Protein AF-0000000086879140 (afdb_homodimer)

Foldseek 3Di:
DDDPPDDPPPPPVPPPPPPPPPPPPPPPQDVPRCPVQCPDVHDPDAWEPEADDDDHPVLVVLVPDQAQWWWRYAYQWKTKIKGWAFAFGKLDWDAAQPKKKKKAWSAAKWWKFKALDSPDRPDIDIDGHGDMDIDDHNITIMIGGNGPGITGMMMMITNYDDDHGDTGRYSVSVVVVVD/DPDPPPCPPPPPVPPPPPPPPPPPPPPPQDVPRCPVQCPDVHDPDAWEPEADDDDHPVLVVLVPDQAQWWWRYAYQWKTKIKGWAFAFGKLDWDAAQPKKKKKAWSAAKWWKFKDQDSPCRPDIDIDGHGDMDIDDHNITIMIGGNGPGITGMMMMITNYDDDHGDTGRYSVSVVVVVD

Organism: NCBI:txid248903

InterPro domains:
  IPR011051 RmlC-like cupin domain superfamily [SSF51182] (44-162)
  IPR013096 Cupin 2, conserved barrel [PF07883] (82-157)
  IPR014710 RmlC-like jelly roll fold [G3DSA:2.60.120.10] (57-179)
  IPR052538 Flavonoid dioxygenase-like [PTHR43346] (43-178)

Solvent-accessible surface area (backbone atoms only — not comparable to full-atom values): 19195 Å² total; per-residue (Å²): 134,80,80,79,85,71,86,74,77,76,78,72,71,76,70,74,77,77,74,78,70,80,72,72,68,74,66,65,65,42,68,83,38,84,30,70,37,80,50,51,101,49,81,70,76,90,48,46,57,36,64,49,75,42,73,42,54,46,49,59,51,22,65,65,46,73,29,28,33,33,32,40,32,40,45,90,28,28,22,37,31,29,24,28,34,47,60,73,34,53,77,53,80,46,69,41,74,79,28,25,36,40,37,37,29,68,33,42,27,27,44,37,35,27,20,80,38,92,90,44,51,80,44,68,45,57,42,23,55,44,19,32,36,40,41,36,48,47,35,24,34,36,43,33,24,68,37,94,46,52,24,17,25,38,35,38,27,15,41,52,79,70,65,84,62,41,69,23,68,37,63,69,56,43,53,61,69,75,100,138,80,82,79,85,70,83,74,78,76,80,73,71,76,71,73,78,76,75,78,68,80,71,72,67,74,63,66,66,42,69,83,37,83,30,69,34,81,50,50,101,50,83,70,74,87,47,45,59,36,64,49,76,41,72,42,54,45,49,58,51,20,65,65,44,72,28,30,32,33,31,41,31,40,44,90,28,29,21,37,31,30,25,28,34,48,59,72,34,54,78,54,80,45,66,42,72,79,28,26,37,41,37,38,30,68,34,42,26,27,43,36,34,27,20,81,38,90,90,45,53,80,43,69,45,57,41,23,56,44,19,32,36,41,42,35,48,48,35,24,34,32,44,32,24,70,38,94,45,52,22,18,25,38,36,37,27,15,40,53,82,70,67,84,62,42,69,24,69,38,62,69,56,43,54,62,68,76,101

Structure (mmCIF, N/CA/C/O backbone):
data_AF-0000000086879140-model_v1
#
loop_
_entity.id
_entity.type
_entity.pdbx_description
1 polymer 'Cupin domain-containing protein'
#
loop_
_atom_site.group_PDB
_atom_site.id
_atom_site.type_symbol
_atom_site.label_atom_id
_atom_site.label_alt_id
_atom_site.label_comp_id
_atom_site.label_asym_id
_atom_site.label_entity_id
_atom_site.label_seq_id
_atom_site.pdbx_PDB_ins_code
_atom_site.Cartn_x
_atom_site.Cartn_y
_atom_site.Cartn_z
_atom_site.occupancy
_atom_site.B_iso_or_equiv
_atom_site.auth_seq_id
_atom_site.auth_comp_id
_atom_site.auth_asym_id
_atom_site.auth_atom_id
_atom_site.pdbx_PDB_model_num
ATOM 1 N N . MET A 1 1 ? 25.516 -80.812 -40.562 1 25.98 1 MET A N 1
ATOM 2 C CA . MET A 1 1 ? 26.406 -80 -41.406 1 25.98 1 MET A CA 1
ATOM 3 C C . MET A 1 1 ? 26 -78.562 -41.375 1 25.98 1 MET A C 1
ATOM 5 O O . MET A 1 1 ? 26.406 -77.812 -42.25 1 25.98 1 MET A O 1
ATOM 9 N N . TYR A 1 2 ? 25.125 -78.125 -40.5 1 30.14 2 TYR A N 1
ATOM 10 C CA . TYR A 1 2 ? 24.281 -77 -40.469 1 30.14 2 TYR A CA 1
ATOM 11 C C . TYR A 1 2 ? 25.109 -75.688 -40.406 1 30.14 2 TYR A C 1
ATOM 13 O O . TYR A 1 2 ? 26.078 -75.625 -39.656 1 30.14 2 TYR A O 1
ATOM 21 N N . PRO A 1 3 ? 24.969 -74.812 -41.406 1 27.19 3 PRO A N 1
ATOM 22 C CA . PRO A 1 3 ? 25.828 -73.688 -41.812 1 27.19 3 PRO A CA 1
ATOM 23 C C . PRO A 1 3 ? 25.938 -72.625 -40.75 1 27.19 3 PRO A C 1
ATOM 25 O O . PRO A 1 3 ? 24.984 -72.375 -40 1 27.19 3 PRO A O 1
ATOM 28 N N . LYS A 1 4 ? 27.156 -72.25 -40.25 1 27.27 4 LYS A N 1
ATOM 29 C CA . LYS A 1 4 ? 27.797 -71.375 -39.25 1 27.27 4 LYS A CA 1
ATOM 30 C C . LYS A 1 4 ? 27.609 -69.938 -39.594 1 27.27 4 LYS A C 1
ATOM 32 O O . LYS A 1 4 ? 28.281 -69.375 -40.5 1 27.27 4 LYS A O 1
ATOM 37 N N . LEU A 1 5 ? 26.297 -69.562 -39.875 1 26.19 5 LEU A N 1
ATOM 38 C CA . LEU A 1 5 ? 26.094 -68.25 -40.438 1 26.19 5 LEU A CA 1
ATOM 39 C C . LEU A 1 5 ? 26.844 -67.188 -39.625 1 26.19 5 LEU A C 1
ATOM 41 O O . LEU A 1 5 ? 26.75 -67.125 -38.406 1 26.19 5 LEU A O 1
ATOM 45 N N . SER A 1 6 ? 27.875 -66.562 -40.156 1 22.17 6 SER A N 1
ATOM 46 C CA . SER A 1 6 ? 29.016 -65.688 -39.906 1 22.17 6 SER A CA 1
ATOM 47 C C . SER A 1 6 ? 28.562 -64.375 -39.312 1 22.17 6 SER A C 1
ATOM 49 O O . SER A 1 6 ? 29.141 -63.906 -38.312 1 22.17 6 SER A O 1
ATOM 51 N N . ASN A 1 7 ? 27.922 -63.438 -40.125 1 22.52 7 ASN A N 1
ATOM 52 C CA . ASN A 1 7 ? 28.438 -62.062 -40.344 1 22.52 7 ASN A CA 1
ATOM 53 C C . ASN A 1 7 ? 27.984 -61.125 -39.25 1 22.52 7 ASN A C 1
ATOM 55 O O . ASN A 1 7 ? 26.781 -60.875 -39.094 1 22.52 7 ASN A O 1
ATOM 59 N N . ARG A 1 8 ? 28.594 -61 -38.125 1 21.97 8 ARG A N 1
ATOM 60 C CA . ARG A 1 8 ? 28.391 -60.188 -36.938 1 21.97 8 ARG A CA 1
ATOM 61 C C . ARG A 1 8 ? 28.516 -58.719 -37.25 1 21.97 8 ARG A C 1
ATOM 63 O O . ARG A 1 8 ? 29.625 -58.188 -37.281 1 21.97 8 ARG A O 1
ATOM 70 N N . ASN A 1 9 ? 27.953 -58.25 -38.406 1 21.91 9 ASN A N 1
ATOM 71 C CA . ASN A 1 9 ? 28.219 -56.844 -38.781 1 21.91 9 ASN A CA 1
ATOM 72 C C . ASN A 1 9 ? 27.984 -55.906 -37.625 1 21.91 9 ASN A C 1
ATOM 74 O O . ASN A 1 9 ? 26.984 -56.031 -36.906 1 21.91 9 ASN A O 1
ATOM 78 N N . GLN A 1 10 ? 29.078 -55.344 -37.094 1 21.27 10 GLN A N 1
ATOM 79 C CA . GLN A 1 10 ? 29.422 -54.406 -36.031 1 21.27 10 GLN A CA 1
ATOM 80 C C . GLN A 1 10 ? 28.672 -53.094 -36.188 1 21.27 10 GLN A C 1
ATOM 82 O O . GLN A 1 10 ? 28.953 -52.312 -37.125 1 21.27 10 GLN A O 1
ATOM 87 N N . TRP A 1 11 ? 27.375 -53.031 -36.344 1 21.73 11 TRP A N 1
ATOM 88 C CA . TRP A 1 11 ? 26.609 -51.812 -36.594 1 21.73 11 TRP A CA 1
ATOM 89 C C . TRP A 1 11 ? 27.062 -50.719 -35.625 1 21.73 11 TRP A C 1
ATOM 91 O O . TRP A 1 11 ? 26.875 -50.812 -34.406 1 21.73 11 TRP A O 1
ATOM 101 N N . HIS A 1 12 ? 28.344 -50.188 -35.812 1 22.36 12 HIS A N 1
ATOM 102 C CA . HIS A 1 12 ? 28.875 -49.062 -35.062 1 22.36 12 HIS A CA 1
ATOM 103 C C . HIS A 1 12 ? 27.938 -47.875 -35.094 1 22.36 12 HIS A C 1
ATOM 105 O O . HIS A 1 12 ? 27.734 -47.281 -36.156 1 22.36 12 HIS A O 1
ATOM 111 N N . ASN A 1 13 ? 26.75 -47.906 -34.844 1 21.28 13 ASN A N 1
ATOM 112 C CA . ASN A 1 13 ? 25.922 -46.719 -34.969 1 21.28 13 ASN A CA 1
ATOM 113 C C . ASN A 1 13 ? 26.594 -45.5 -34.344 1 21.28 13 ASN A C 1
ATOM 115 O O . ASN A 1 13 ? 26.984 -45.531 -33.188 1 21.28 13 ASN A O 1
ATOM 119 N N . PRO A 1 14 ? 27.266 -44.656 -35.156 1 23.77 14 PRO A N 1
ATOM 120 C CA . PRO A 1 14 ? 27.953 -43.438 -34.656 1 23.77 14 PRO A CA 1
ATOM 121 C C . PRO A 1 14 ? 27.062 -42.625 -33.719 1 23.77 14 PRO A C 1
ATOM 123 O O . PRO A 1 14 ? 25.906 -42.344 -34.062 1 23.77 14 PRO A O 1
ATOM 126 N N . VAL A 1 15 ? 27.094 -42.781 -32.531 1 26.44 15 VAL A N 1
ATOM 127 C CA . VAL A 1 15 ? 26.406 -41.938 -31.578 1 26.44 15 VAL A CA 1
ATOM 128 C C . VAL A 1 15 ? 26.766 -40.469 -31.844 1 26.44 15 VAL A C 1
ATOM 130 O O . VAL A 1 15 ? 27.953 -40.125 -31.859 1 26.44 15 VAL A O 1
ATOM 133 N N . PRO A 1 16 ? 26.094 -39.812 -32.781 1 22.23 16 PRO A N 1
ATOM 134 C CA . PRO A 1 16 ? 26.562 -38.438 -32.969 1 22.23 16 PRO A CA 1
ATOM 135 C C . PRO A 1 16 ? 26.875 -37.75 -31.672 1 22.23 16 PRO A C 1
ATOM 137 O O . PRO A 1 16 ? 26.297 -38.094 -30.625 1 22.23 16 PRO A O 1
ATOM 140 N N . ASN A 1 17 ? 28.047 -37.281 -31.484 1 21.98 17 ASN A N 1
ATOM 141 C CA . ASN A 1 17 ? 28.531 -36.406 -30.422 1 21.98 17 ASN A CA 1
ATOM 142 C C . ASN A 1 17 ? 27.578 -35.25 -30.188 1 21.98 17 ASN A C 1
ATOM 144 O O . ASN A 1 17 ? 27.453 -34.344 -31.047 1 21.98 17 ASN A O 1
ATOM 148 N N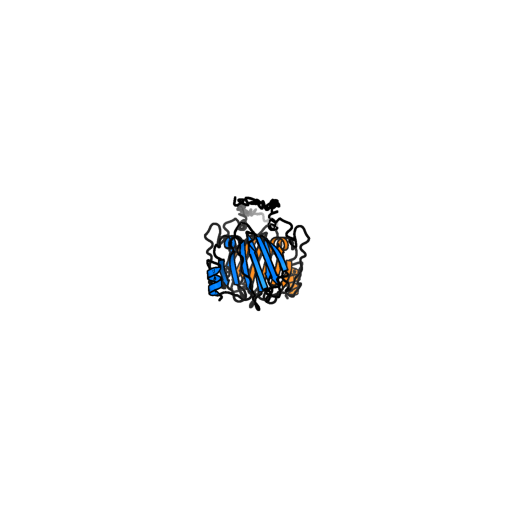 . ILE A 1 18 ? 26.469 -35.375 -29.703 1 22.2 18 ILE A N 1
ATOM 149 C CA . ILE A 1 18 ? 25.625 -34.219 -29.375 1 22.2 18 ILE A CA 1
ATOM 150 C C . ILE A 1 18 ? 26.453 -33.188 -28.656 1 22.2 18 ILE A C 1
ATOM 152 O O . ILE A 1 18 ? 27 -33.438 -27.578 1 22.2 18 ILE A O 1
ATOM 156 N N . ARG A 1 19 ? 27.203 -32.281 -29.328 1 23.02 19 ARG A N 1
ATOM 157 C CA . ARG A 1 19 ? 27.859 -31.078 -28.828 1 23.02 19 ARG A CA 1
ATOM 158 C C . ARG A 1 19 ? 27.031 -30.406 -27.75 1 23.02 19 ARG A C 1
ATOM 160 O O . ARG A 1 19 ? 25.828 -30.234 -27.906 1 23.02 19 ARG A O 1
ATOM 167 N N . ASN A 1 20 ? 27.438 -30.422 -26.484 1 23.19 20 ASN A N 1
ATOM 168 C CA . ASN A 1 20 ? 27.047 -29.766 -25.25 1 23.19 20 ASN A CA 1
ATOM 169 C C . ASN A 1 20 ? 26.719 -28.297 -25.469 1 23.19 20 ASN A C 1
ATOM 171 O O . ASN A 1 20 ? 27.625 -27.469 -25.641 1 23.19 20 ASN A O 1
ATOM 175 N N . ASN A 1 21 ? 25.906 -27.844 -26.375 1 23.41 21 ASN A N 1
ATOM 176 C CA . ASN A 1 21 ? 25.625 -26.422 -26.438 1 23.41 21 ASN A CA 1
ATOM 177 C C . ASN A 1 21 ? 25.516 -25.797 -25.047 1 23.41 21 ASN A C 1
ATOM 179 O O . ASN A 1 21 ? 24.891 -26.375 -24.156 1 23.41 21 ASN A O 1
ATOM 183 N N . ASN A 1 22 ? 26.469 -24.953 -24.625 1 26.11 22 ASN A N 1
ATOM 184 C CA . ASN A 1 22 ? 26.578 -24.156 -23.406 1 26.11 22 ASN A CA 1
ATOM 185 C C . ASN A 1 22 ? 25.219 -23.594 -22.984 1 26.11 22 ASN A C 1
ATOM 187 O O . ASN A 1 22 ? 24.578 -22.844 -23.734 1 26.11 22 ASN A O 1
ATOM 191 N N . GLY A 1 23 ? 24.359 -24.281 -22.438 1 27.23 23 GLY A N 1
ATOM 192 C CA . GLY A 1 23 ? 23.078 -23.984 -21.828 1 27.23 23 GLY A CA 1
ATOM 193 C C . GLY A 1 23 ? 23.016 -22.609 -21.188 1 27.23 23 GLY A C 1
ATOM 194 O O . GLY A 1 23 ? 23.656 -22.375 -20.141 1 27.23 23 GLY A O 1
ATOM 195 N N . GLN A 1 24 ? 23.156 -21.516 -22.01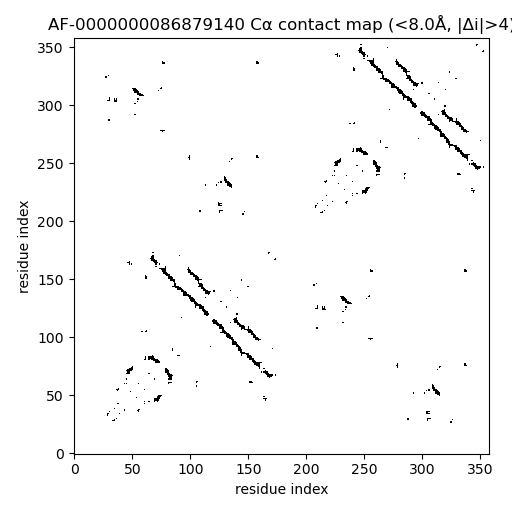6 1 27.44 24 GLN A N 1
ATOM 196 C CA . GLN A 1 24 ? 22.891 -20.172 -21.516 1 27.44 24 GLN A CA 1
ATOM 197 C C . GLN A 1 24 ? 21.75 -20.188 -20.5 1 27.44 24 GLN A C 1
ATOM 199 O O . GLN A 1 24 ? 20.625 -20.562 -20.828 1 27.44 24 GLN A O 1
ATOM 204 N N . VAL A 1 25 ? 21.969 -20.688 -19.328 1 29.3 25 VAL A N 1
ATOM 205 C CA . VAL A 1 25 ? 21.062 -20.344 -18.25 1 29.3 25 VAL A CA 1
ATOM 206 C C . VAL A 1 25 ? 20.438 -18.969 -18.5 1 29.3 25 VAL A C 1
ATOM 208 O O . VAL A 1 25 ? 21.156 -17.969 -18.547 1 29.3 25 VAL A O 1
ATOM 211 N N . LEU A 1 26 ? 19.484 -18.797 -19.359 1 31.77 26 LEU A N 1
ATOM 212 C CA . LEU A 1 26 ? 18.703 -17.562 -19.312 1 31.77 26 LEU A CA 1
ATOM 213 C C . LEU A 1 26 ? 18.625 -17.031 -17.891 1 31.77 26 LEU A C 1
ATOM 215 O O . LEU A 1 26 ? 18.078 -17.703 -17 1 31.77 26 LEU A O 1
ATOM 219 N N . THR A 1 27 ? 19.703 -16.562 -17.297 1 34.41 27 THR A N 1
ATOM 220 C CA . THR A 1 27 ? 19.641 -15.859 -16.016 1 34.41 27 THR A CA 1
ATOM 221 C C . THR A 1 27 ? 18.297 -15.133 -15.883 1 34.41 27 THR A C 1
ATOM 223 O O . THR A 1 27 ? 17.875 -14.406 -16.797 1 34.41 27 THR A O 1
ATOM 226 N N . PRO A 1 28 ? 17.328 -15.727 -15.344 1 40.41 28 PRO A N 1
ATOM 227 C CA . PRO A 1 28 ? 16.094 -14.969 -15.188 1 40.41 28 PRO A CA 1
ATOM 228 C C . PRO A 1 28 ? 16.328 -13.461 -15.078 1 40.41 28 PRO A C 1
ATOM 230 O O . PRO A 1 28 ? 17.344 -13.031 -14.516 1 40.41 28 PRO A O 1
ATOM 233 N N . PRO A 1 29 ? 15.914 -12.625 -16.094 1 45.25 29 PRO A N 1
ATOM 234 C CA . PRO A 1 29 ? 16.094 -11.18 -15.977 1 45.25 29 PRO A CA 1
ATOM 235 C C . PRO A 1 29 ? 15.977 -10.672 -14.539 1 45.25 29 PRO A C 1
ATOM 237 O O . PRO A 1 29 ? 15.055 -11.062 -13.82 1 45.25 29 PRO A O 1
ATOM 240 N N . TYR A 1 30 ? 17.062 -10.797 -13.75 1 48.03 30 TYR A N 1
ATOM 241 C CA . TYR A 1 30 ? 17.109 -10.07 -12.484 1 48.03 30 TYR A CA 1
ATOM 242 C C . TYR A 1 30 ? 16.484 -8.688 -12.625 1 48.03 30 TYR A C 1
ATOM 244 O O . TYR A 1 30 ? 16.406 -8.156 -13.734 1 48.03 30 TYR A O 1
ATOM 252 N N . CYS A 1 31 ? 15.625 -8.289 -11.688 1 56.03 31 CYS A N 1
ATOM 253 C CA . CYS A 1 31 ? 15.148 -6.914 -11.672 1 56.03 31 CYS A CA 1
ATOM 254 C C . CYS A 1 31 ? 16.203 -5.965 -12.211 1 56.03 31 CYS A C 1
ATOM 256 O O . CYS A 1 31 ? 15.875 -4.883 -12.711 1 56.03 31 CYS A O 1
ATOM 258 N N . HIS A 1 32 ? 17.484 -6.328 -12.094 1 44.78 32 HIS A N 1
ATOM 259 C CA . HIS A 1 32 ? 18.5 -5.469 -12.695 1 44.78 32 HIS A CA 1
ATOM 260 C C . HIS A 1 32 ? 18.703 -5.793 -14.172 1 44.78 32 HIS A C 1
ATOM 262 O O . HIS A 1 32 ? 19.406 -5.074 -14.883 1 44.78 32 HIS A O 1
ATOM 268 N N . GLY A 1 33 ? 18.469 -7.023 -14.547 1 39.97 33 GLY A N 1
ATOM 269 C CA . GLY A 1 33 ? 18.609 -7.156 -15.992 1 39.97 33 GLY A CA 1
ATOM 270 C C . GLY A 1 33 ? 17.547 -6.391 -16.766 1 39.97 33 GLY A C 1
ATOM 271 O O . GLY A 1 33 ? 16.672 -5.766 -16.172 1 39.97 33 GLY A O 1
ATOM 272 N N . ASN A 1 34 ? 17.484 -6.5 -18.156 1 34.06 34 ASN A N 1
ATOM 273 C CA . ASN A 1 34 ? 16.547 -5.77 -19.016 1 34.06 34 ASN A CA 1
ATOM 274 C C . ASN A 1 34 ? 15.102 -5.965 -18.562 1 34.06 34 ASN A C 1
ATOM 276 O O . ASN A 1 34 ? 14.391 -6.82 -19.094 1 34.06 34 ASN A O 1
ATOM 280 N N . VAL A 1 35 ? 14.914 -6.434 -17.344 1 36.91 35 VAL A N 1
ATOM 281 C CA . VAL A 1 35 ? 13.484 -6.293 -17.094 1 36.91 35 VAL A CA 1
ATOM 282 C C . VAL A 1 35 ? 12.953 -5.066 -17.828 1 36.91 35 VAL A C 1
ATOM 284 O O . VAL A 1 35 ? 13.547 -3.99 -17.766 1 36.91 35 VAL A O 1
ATOM 287 N N . ASN A 1 36 ? 12.586 -5.262 -18.906 1 33.66 36 ASN A N 1
ATOM 288 C CA . ASN A 1 36 ? 11.789 -4.133 -19.391 1 33.66 36 ASN A CA 1
ATOM 289 C C . ASN A 1 36 ? 11.109 -3.4 -18.234 1 33.66 36 ASN A C 1
ATOM 291 O O . ASN A 1 36 ? 10.039 -3.805 -17.781 1 33.66 36 ASN A O 1
ATOM 295 N N . LEU A 1 37 ? 11.891 -3.328 -17.078 1 38.78 37 LEU A N 1
ATOM 296 C CA . LEU A 1 37 ? 11.359 -2.387 -16.094 1 38.78 37 LEU A CA 1
ATOM 297 C C . LEU A 1 37 ? 10.477 -1.341 -16.766 1 38.78 37 LEU A C 1
ATOM 299 O O . LEU A 1 37 ? 10.938 -0.601 -17.641 1 38.78 37 LEU A O 1
ATOM 303 N N . SER A 1 38 ? 9.445 -1.76 -17.109 1 36.72 38 SER A N 1
ATOM 304 C CA . SER A 1 38 ? 8.727 -0.642 -17.703 1 36.72 38 SER A CA 1
ATOM 305 C C . SER A 1 38 ? 9.398 0.688 -17.391 1 36.72 38 SER A C 1
ATOM 307 O O . SER A 1 38 ? 9.266 1.656 -18.141 1 36.72 38 SER A O 1
ATOM 309 N N . HIS A 1 39 ? 9.859 1.067 -15.953 1 35.56 39 HIS A N 1
ATOM 310 C CA . HIS A 1 39 ? 10.539 2.357 -15.883 1 35.56 39 HIS A CA 1
ATOM 311 C C . HIS A 1 39 ? 12.023 2.184 -15.609 1 35.56 39 HIS A C 1
ATOM 313 O O . HIS A 1 39 ? 12.438 2.057 -14.453 1 35.56 39 HIS A O 1
ATOM 319 N N . PRO A 1 40 ? 12.812 1.204 -16.016 1 36.22 40 PRO A N 1
ATOM 320 C CA . PRO A 1 40 ? 14.242 1.452 -15.812 1 36.22 40 PRO A CA 1
ATOM 321 C C . PRO A 1 40 ? 14.555 2.924 -15.555 1 36.22 40 PRO A C 1
ATOM 323 O O . PRO A 1 40 ? 13.664 3.771 -15.633 1 36.22 40 PRO A O 1
ATOM 326 N N . GLY A 1 41 ? 15.836 3.398 -16 1 38.94 41 GLY A N 1
ATOM 327 C CA . GLY A 1 41 ? 16.203 4.781 -16.25 1 38.94 41 GLY A CA 1
ATOM 328 C C . GLY A 1 41 ? 15.109 5.59 -16.906 1 38.94 41 GLY A C 1
ATOM 329 O O . GLY A 1 41 ? 15.32 6.738 -17.297 1 38.94 41 GLY A O 1
ATOM 330 N N . GLY A 1 42 ? 14.219 4.855 -17.562 1 46.28 42 GLY A N 1
ATOM 331 C CA . GLY A 1 42 ? 13.25 5.512 -18.438 1 46.28 42 GLY A CA 1
ATOM 332 C C . GLY A 1 42 ? 12.172 6.25 -17.672 1 46.28 42 GLY A C 1
ATOM 333 O O . GLY A 1 42 ? 12.008 6.055 -16.453 1 46.28 42 GLY A O 1
ATOM 334 N N . ASN A 1 43 ? 11.508 7.332 -18.234 1 63.41 43 ASN A N 1
ATOM 335 C CA . ASN A 1 43 ? 10.586 8.367 -17.797 1 63.41 43 ASN A CA 1
ATOM 336 C C . ASN A 1 43 ? 9.289 7.773 -17.266 1 63.41 43 ASN A C 1
ATOM 338 O O . ASN A 1 43 ? 8.531 7.141 -18 1 63.41 43 ASN A O 1
ATOM 342 N N . ILE A 1 44 ? 9.32 7.242 -15.945 1 81.12 44 ILE A N 1
ATOM 343 C CA . ILE A 1 44 ? 8.008 6.973 -15.359 1 81.12 44 ILE A CA 1
ATOM 344 C C . ILE A 1 44 ? 7.039 8.094 -15.727 1 81.12 44 ILE A C 1
ATOM 346 O O . ILE A 1 44 ? 7.309 9.266 -15.477 1 81.12 44 ILE A O 1
ATOM 350 N N . GLU A 1 45 ? 6.141 7.633 -16.438 1 88.56 45 GLU A N 1
ATOM 351 C CA . GLU A 1 45 ? 5.074 8.594 -16.703 1 88.56 45 GLU A CA 1
ATOM 352 C C . GLU A 1 45 ? 4.035 8.578 -15.586 1 88.56 45 GLU A C 1
ATOM 354 O O . GLU A 1 45 ? 3.396 7.559 -15.336 1 88.56 45 GLU A O 1
ATOM 359 N N . LEU A 1 46 ? 3.947 9.641 -14.938 1 94.88 46 LEU A N 1
ATOM 360 C CA . LEU A 1 46 ? 2.961 9.742 -13.867 1 94.88 46 LEU A CA 1
ATOM 361 C C . LEU A 1 46 ? 1.6 10.148 -14.422 1 94.88 46 LEU A C 1
ATOM 363 O O . LEU A 1 46 ? 1.409 11.297 -14.828 1 94.88 46 LEU A O 1
ATOM 367 N N . ARG A 1 47 ? 0.76 9.273 -14.477 1 95.81 47 ARG A N 1
ATOM 368 C CA . ARG A 1 47 ? -0.632 9.438 -14.883 1 95.81 47 ARG A CA 1
ATOM 369 C C . ARG A 1 47 ? -1.526 8.398 -14.219 1 95.81 47 ARG A C 1
ATOM 371 O O . ARG A 1 47 ? -1.034 7.43 -13.633 1 95.81 47 ARG A O 1
ATOM 378 N N . AS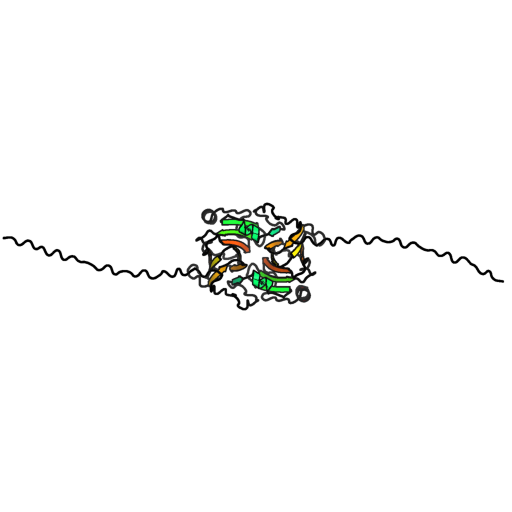P A 1 48 ? -2.742 8.695 -14.312 1 98.38 48 ASP A N 1
ATOM 379 C CA . ASP A 1 48 ? -3.693 7.703 -13.812 1 98.38 48 ASP A CA 1
ATOM 380 C C . ASP A 1 48 ? -3.902 6.586 -14.836 1 98.38 48 ASP A C 1
ATOM 382 O O . ASP A 1 48 ? -4.434 6.824 -15.922 1 98.38 48 ASP A O 1
ATOM 386 N N . TYR A 1 49 ? -3.576 5.395 -14.477 1 97.69 49 TYR A N 1
ATOM 387 C CA . TYR A 1 49 ? -3.611 4.266 -15.398 1 97.69 49 TYR A CA 1
ATOM 388 C C . TYR A 1 49 ? -4.98 3.6 -15.391 1 97.69 49 TYR A C 1
ATOM 390 O O . TYR A 1 49 ? -5.246 2.699 -16.188 1 97.69 49 TYR A O 1
ATOM 398 N N . GLY A 1 50 ? -5.875 4.082 -14.562 1 96.88 50 GLY A N 1
ATOM 399 C CA . GLY A 1 50 ? -7.215 3.527 -14.492 1 96.88 50 GLY A CA 1
ATOM 400 C C . GLY A 1 50 ? -7.234 2.057 -14.125 1 96.88 50 GLY A C 1
ATOM 401 O O . GLY A 1 50 ? -6.391 1.595 -13.352 1 96.88 50 GLY A O 1
ATOM 402 N N . GLN A 1 51 ? -8.133 1.298 -14.633 1 96.56 51 GLN A N 1
ATOM 403 C CA . GLN A 1 51 ? -8.398 -0.078 -14.234 1 96.56 51 GLN A CA 1
ATOM 404 C C . GLN A 1 51 ? -7.543 -1.062 -15.016 1 96.56 51 GLN A C 1
ATOM 406 O O . GLN A 1 51 ? -7.91 -2.227 -15.18 1 96.56 51 GLN A O 1
ATOM 411 N N . GLN A 1 52 ? -6.461 -0.594 -15.531 1 95.94 52 GLN A N 1
ATOM 412 C CA . GLN A 1 52 ? -5.543 -1.472 -16.25 1 95.94 52 GLN A CA 1
ATOM 413 C C . GLN A 1 52 ? -4.543 -2.119 -15.305 1 95.94 52 GLN A C 1
ATOM 415 O O . GLN A 1 52 ? -4.121 -1.504 -14.32 1 95.94 52 GLN A O 1
ATOM 420 N N . PRO A 1 53 ? -4.164 -3.424 -15.68 1 97.75 53 PRO A N 1
ATOM 421 C CA . PRO A 1 53 ? -3.035 -3.973 -14.922 1 97.75 53 PRO A CA 1
ATOM 422 C C . PRO A 1 53 ? -1.813 -3.057 -14.945 1 97.75 53 PRO A C 1
ATOM 424 O O . PRO A 1 53 ? -1.521 -2.432 -15.969 1 97.75 53 PRO A O 1
ATOM 427 N N . LEU A 1 54 ? -1.171 -2.928 -13.805 1 97.19 54 LEU A N 1
ATOM 428 C CA . LEU A 1 54 ? -0.017 -2.039 -13.727 1 97.19 54 LEU A CA 1
ATOM 429 C C . LEU A 1 54 ? 1.072 -2.643 -12.844 1 97.19 54 LEU A C 1
ATOM 431 O O . LEU A 1 54 ? 0.784 -3.191 -11.781 1 97.19 54 LEU A O 1
ATOM 435 N N . VAL A 1 55 ? 2.305 -2.684 -13.297 1 97.12 55 VAL A N 1
ATOM 436 C CA . VAL A 1 55 ? 3.52 -2.93 -12.523 1 97.12 55 VAL A CA 1
ATOM 437 C C . VAL A 1 55 ? 4.438 -1.714 -12.609 1 97.12 55 VAL A C 1
ATOM 439 O O . VAL A 1 55 ? 4.789 -1.266 -13.703 1 97.12 55 VAL A O 1
ATOM 442 N N . ILE A 1 56 ? 4.781 -1.164 -11.414 1 95.75 56 ILE A N 1
ATOM 443 C CA . ILE A 1 56 ? 5.523 0.091 -11.438 1 95.75 56 ILE A CA 1
ATOM 444 C C . ILE A 1 56 ? 6.461 0.157 -10.234 1 95.75 56 ILE A C 1
ATOM 446 O O . ILE A 1 56 ? 6.141 -0.354 -9.164 1 95.75 56 ILE A O 1
ATOM 450 N N . ASN A 1 57 ? 7.66 0.708 -10.414 1 96.5 57 ASN A N 1
ATOM 451 C CA . ASN A 1 57 ? 8.461 1.082 -9.25 1 96.5 57 ASN A CA 1
ATOM 452 C C . ASN A 1 57 ? 7.816 2.221 -8.469 1 96.5 57 ASN A C 1
ATOM 454 O O . ASN A 1 57 ? 8.078 3.395 -8.734 1 96.5 57 ASN A O 1
ATOM 458 N N . ILE A 1 58 ? 7.016 1.912 -7.512 1 98.06 58 ILE A N 1
ATOM 459 C CA . ILE A 1 58 ? 6.168 2.906 -6.859 1 98.06 58 ILE A CA 1
ATOM 460 C C . ILE A 1 58 ? 7.008 3.754 -5.906 1 98.06 58 ILE A C 1
ATOM 462 O O . ILE A 1 58 ? 6.668 4.906 -5.625 1 98.06 58 ILE A O 1
ATOM 466 N N . ASP A 1 59 ? 8.07 3.178 -5.363 1 97.75 59 ASP A N 1
ATOM 467 C CA . ASP A 1 59 ? 9 3.975 -4.57 1 97.75 59 ASP A CA 1
ATOM 468 C C . ASP A 1 59 ? 9.547 5.145 -5.383 1 97.75 59 ASP A C 1
ATOM 470 O O . ASP A 1 59 ? 9.453 6.297 -4.961 1 97.75 59 ASP A O 1
ATOM 474 N N . GLN A 1 60 ? 10.062 4.836 -6.508 1 96.44 60 GLN A N 1
ATOM 475 C CA . GLN A 1 60 ? 10.602 5.871 -7.383 1 96.44 60 GLN A CA 1
ATOM 476 C C . GLN A 1 60 ? 9.508 6.828 -7.84 1 96.44 60 GLN A C 1
ATOM 478 O O . GLN A 1 60 ? 9.703 8.047 -7.852 1 96.44 60 GLN A O 1
ATOM 483 N N . ALA A 1 61 ? 8.336 6.301 -8.25 1 97.56 61 ALA A N 1
ATOM 484 C CA . ALA A 1 61 ? 7.227 7.145 -8.695 1 97.56 61 ALA A CA 1
ATOM 485 C C . ALA A 1 61 ? 6.824 8.141 -7.609 1 97.56 61 ALA A C 1
ATOM 487 O O . ALA A 1 61 ? 6.602 9.32 -7.891 1 97.56 61 ALA A O 1
ATOM 488 N N . THR A 1 62 ? 6.746 7.645 -6.391 1 98.44 62 THR A N 1
ATOM 489 C CA . THR A 1 62 ? 6.355 8.477 -5.262 1 98.44 62 THR A CA 1
ATOM 490 C C . THR A 1 62 ? 7.383 9.586 -5.02 1 98.44 62 THR A C 1
ATOM 492 O O . THR A 1 62 ? 7.02 10.742 -4.832 1 98.44 62 THR A O 1
ATOM 495 N N . LYS A 1 63 ? 8.648 9.211 -5.078 1 97.5 63 LYS A N 1
ATOM 496 C CA . LYS A 1 63 ? 9.719 10.172 -4.836 1 97.5 63 LYS A CA 1
ATOM 497 C C . LYS A 1 63 ? 9.805 11.195 -5.965 1 97.5 63 LYS A C 1
ATOM 499 O O . LYS A 1 63 ? 10.141 12.359 -5.734 1 97.5 63 LYS A O 1
ATOM 504 N N . TYR A 1 64 ? 9.445 10.781 -7.109 1 96.31 64 TYR A N 1
ATOM 505 C CA . TYR A 1 64 ? 9.523 11.633 -8.289 1 96.31 64 TYR A CA 1
ATOM 506 C C . TYR A 1 64 ? 8.375 12.633 -8.312 1 96.31 64 TYR A C 1
ATOM 508 O O . TYR A 1 64 ? 8.523 13.742 -8.836 1 96.31 64 TYR A O 1
ATOM 516 N N . ASN A 1 65 ? 7.254 12.273 -7.84 1 97.94 65 ASN A N 1
ATOM 517 C CA . ASN A 1 65 ? 6.09 13.156 -7.836 1 97.94 65 ASN A CA 1
ATOM 518 C C . ASN A 1 65 ? 6.352 14.422 -7.031 1 97.94 65 ASN A C 1
ATOM 520 O O . ASN A 1 65 ? 6.746 14.359 -5.863 1 97.94 65 ASN A O 1
ATOM 524 N N . GLN A 1 66 ? 6.129 15.586 -7.637 1 97.75 66 GLN A N 1
ATOM 525 C CA . GLN A 1 66 ? 6.316 16.859 -6.934 1 97.75 66 GLN A CA 1
ATOM 526 C C . GLN A 1 66 ? 4.977 17.5 -6.586 1 97.75 66 GLN A C 1
ATOM 528 O O . GLN A 1 66 ? 4.926 18.469 -5.828 1 97.75 66 GLN A O 1
ATOM 533 N N . ASN A 1 67 ? 3.914 16.922 -7.172 1 98.38 67 ASN A N 1
ATOM 534 C CA . ASN A 1 67 ? 2.584 17.469 -6.938 1 98.38 67 ASN A CA 1
ATOM 535 C C . ASN A 1 67 ? 2.072 17.125 -5.543 1 98.38 67 ASN A C 1
ATOM 537 O O . ASN A 1 67 ? 2.428 16.094 -4.988 1 98.38 67 ASN A O 1
ATOM 541 N N . TYR A 1 68 ? 1.236 18.031 -5.027 1 98.44 68 TYR A N 1
ATOM 542 C CA . TYR A 1 68 ? 0.569 17.719 -3.766 1 98.44 68 TYR A CA 1
ATOM 543 C C . TYR A 1 68 ? -0.182 16.406 -3.857 1 98.44 68 TYR A C 1
ATOM 545 O O . TYR A 1 68 ? -0.145 15.594 -2.926 1 98.44 68 TYR A O 1
ATOM 553 N N . ARG A 1 69 ? -0.84 16.188 -4.988 1 98.56 69 ARG A N 1
ATOM 554 C CA . ARG A 1 69 ? -1.571 14.953 -5.219 1 98.56 69 ARG A CA 1
ATOM 555 C C . ARG A 1 69 ? -1.601 14.602 -6.699 1 98.56 69 ARG A C 1
ATOM 557 O O . ARG A 1 69 ? -1.883 15.461 -7.543 1 98.56 69 ARG A O 1
ATOM 564 N N . THR A 1 70 ? -1.218 13.414 -7.027 1 98.69 70 THR A N 1
ATOM 565 C CA . THR A 1 70 ? -1.346 12.828 -8.359 1 98.69 70 THR A CA 1
ATOM 566 C C . THR A 1 70 ? -2.023 11.461 -8.281 1 98.69 70 THR A C 1
ATOM 568 O O . THR A 1 70 ? -1.505 10.539 -7.648 1 98.69 70 THR A O 1
ATOM 571 N N . ALA A 1 71 ? -3.197 11.352 -8.883 1 98.81 71 ALA A N 1
ATOM 572 C CA . ALA A 1 71 ? -3.791 10.023 -8.984 1 98.81 71 ALA A CA 1
ATOM 573 C C . ALA A 1 71 ? -2.973 9.125 -9.906 1 98.81 71 ALA A C 1
ATOM 575 O O . ALA A 1 71 ? -2.672 9.5 -11.039 1 98.81 71 ALA A O 1
ATOM 576 N N . LEU A 1 72 ? -2.596 7.941 -9.43 1 98.69 72 LEU A N 1
ATOM 577 C CA . LEU A 1 72 ? -1.742 7.031 -10.18 1 98.69 72 LEU A CA 1
ATOM 578 C C . LEU A 1 72 ? -2.553 5.871 -10.75 1 98.69 72 LEU A C 1
ATOM 580 O O . LEU A 1 72 ? -2.258 5.379 -11.844 1 98.69 72 LEU A O 1
ATOM 584 N N . TRP A 1 73 ? -3.494 5.398 -10.055 1 98.75 73 TRP A N 1
ATOM 585 C CA . TRP A 1 73 ? -4.309 4.242 -10.414 1 98.75 73 TRP A CA 1
ATOM 586 C C . TRP A 1 73 ? -5.684 4.32 -9.758 1 98.75 73 TRP A C 1
ATOM 588 O O . TRP A 1 73 ? -5.789 4.473 -8.539 1 98.75 73 TRP A O 1
ATOM 598 N N . THR A 1 74 ? -6.707 4.297 -10.539 1 98.81 74 THR A N 1
ATOM 599 C CA . THR A 1 74 ? -8.086 4.332 -10.055 1 98.81 74 THR A CA 1
ATOM 600 C C . THR A 1 74 ? -8.844 3.092 -10.508 1 98.81 74 THR A C 1
ATOM 602 O O . THR A 1 74 ? -9.234 2.988 -11.672 1 98.81 74 THR A O 1
ATOM 605 N N . GLY A 1 75 ? -9.023 2.172 -9.586 1 98.62 75 GLY A N 1
ATOM 606 C CA . GLY A 1 75 ? -9.797 0.975 -9.859 1 98.62 75 GLY A CA 1
ATOM 607 C C . GLY A 1 75 ? -11.242 1.086 -9.398 1 98.62 75 GLY A C 1
ATOM 608 O O . GLY A 1 75 ? -11.734 2.186 -9.141 1 98.62 75 GLY A O 1
ATOM 609 N N . LYS A 1 76 ? -11.938 -0.045 -9.398 1 98.31 76 LYS A N 1
ATOM 610 C CA . LYS A 1 76 ? -13.328 -0.083 -8.961 1 98.31 76 LYS A CA 1
ATOM 611 C C . LYS A 1 76 ? -13.438 0.013 -7.441 1 98.31 76 LYS A C 1
ATOM 613 O O . LYS A 1 76 ? -14.359 0.631 -6.914 1 98.31 76 LYS A O 1
ATOM 618 N N . HIS A 1 77 ? -12.438 -0.532 -6.785 1 98.75 77 HIS A N 1
ATOM 619 C CA . HIS A 1 77 ? -12.633 -0.736 -5.352 1 98.75 77 HIS A CA 1
ATOM 620 C C . HIS A 1 77 ? -11.586 0.018 -4.543 1 98.75 77 HIS A C 1
ATOM 622 O O . HIS A 1 77 ? -11.758 0.227 -3.338 1 98.75 77 HIS A O 1
ATOM 628 N N . PHE A 1 78 ? -10.461 0.423 -5.195 1 98.81 78 PHE A N 1
ATOM 629 C CA . PHE A 1 78 ? -9.531 1.305 -4.5 1 98.81 78 PHE A CA 1
ATOM 630 C C . PHE A 1 78 ? -8.82 2.227 -5.488 1 98.81 78 PHE A C 1
ATOM 632 O O . PHE A 1 78 ? -9 2.1 -6.699 1 98.81 78 PHE A O 1
ATOM 639 N N . GLN A 1 79 ? -8.156 3.242 -4.949 1 98.94 79 GLN A N 1
ATOM 640 C CA . GLN A 1 79 ? -7.406 4.254 -5.684 1 98.94 79 GLN A CA 1
ATOM 641 C C . GLN A 1 79 ? -6.043 4.496 -5.043 1 98.94 79 GLN A C 1
ATOM 643 O O . GLN A 1 79 ? -5.926 4.551 -3.816 1 98.94 79 GLN A O 1
ATOM 648 N N . VAL A 1 80 ? -5.027 4.594 -5.902 1 98.94 80 VAL A N 1
ATOM 649 C CA . VAL A 1 80 ? -3.684 4.93 -5.449 1 98.94 80 VAL A CA 1
ATOM 650 C C . VAL A 1 80 ? -3.342 6.359 -5.859 1 98.94 80 VAL A C 1
ATOM 652 O O . VAL A 1 80 ? -3.449 6.723 -7.031 1 98.94 80 VAL A O 1
ATOM 655 N N . THR A 1 81 ? -2.916 7.191 -4.895 1 98.88 81 THR A N 1
ATOM 656 C CA . THR A 1 81 ? -2.422 8.531 -5.176 1 98.88 81 THR A CA 1
ATOM 657 C C . THR A 1 81 ? -0.997 8.711 -4.656 1 98.88 81 THR A C 1
ATOM 659 O O . THR A 1 81 ? -0.611 8.086 -3.666 1 98.88 81 THR A O 1
ATOM 662 N N . LEU A 1 82 ? -0.236 9.508 -5.395 1 98.81 82 LEU A N 1
ATOM 663 C CA . LEU A 1 82 ? 1.072 9.977 -4.953 1 98.81 82 LEU A CA 1
ATOM 664 C C . LEU A 1 82 ? 0.98 11.398 -4.398 1 98.81 82 LEU A C 1
ATOM 666 O O . LEU A 1 82 ? 0.296 12.25 -4.969 1 98.81 82 LEU A O 1
ATOM 670 N N . MET A 1 83 ? 1.655 11.648 -3.242 1 98.88 83 MET A N 1
ATOM 671 C CA . MET A 1 83 ? 1.611 12.984 -2.652 1 98.88 83 MET A CA 1
ATOM 672 C C . MET A 1 83 ? 3.006 13.445 -2.24 1 98.88 83 MET A C 1
ATOM 674 O O . MET A 1 83 ? 3.834 12.633 -1.827 1 98.88 83 MET A O 1
ATOM 678 N N . SER A 1 84 ? 3.219 14.695 -2.379 1 98.81 84 SER A N 1
ATOM 679 C CA . SER A 1 84 ? 4.387 15.391 -1.847 1 98.81 84 SER A CA 1
ATOM 680 C C . SER A 1 84 ? 3.977 16.516 -0.896 1 98.81 84 SER A C 1
ATOM 682 O O . SER A 1 84 ? 3.303 17.469 -1.3 1 98.81 84 SER A O 1
ATOM 684 N N . ILE A 1 85 ? 4.32 16.359 0.353 1 98.75 85 ILE A N 1
ATOM 685 C CA . ILE A 1 85 ? 3.994 17.344 1.372 1 98.75 85 ILE A CA 1
ATOM 686 C C . ILE A 1 85 ? 5.242 18.156 1.714 1 98.75 85 ILE A C 1
ATOM 688 O O . ILE A 1 85 ? 6.23 17.609 2.207 1 98.75 85 ILE A O 1
ATOM 692 N N . ARG A 1 86 ? 5.246 19.438 1.549 1 98.12 86 ARG A N 1
ATOM 693 C CA . ARG A 1 86 ? 6.414 20.281 1.737 1 98.12 86 ARG A CA 1
ATOM 694 C C . ARG A 1 86 ? 6.809 20.359 3.209 1 98.12 86 ARG A C 1
ATOM 696 O O . ARG A 1 86 ? 5.988 20.094 4.09 1 98.12 86 ARG A O 1
ATOM 703 N N . VAL A 1 87 ? 8.078 20.75 3.342 1 97.62 87 VAL A N 1
ATOM 704 C CA . VAL A 1 87 ? 8.594 20.938 4.691 1 97.62 87 VAL A CA 1
ATOM 705 C C . VAL A 1 87 ? 7.715 21.906 5.461 1 97.62 87 VAL A C 1
ATOM 707 O O . VAL A 1 87 ? 7.367 22.984 4.949 1 97.62 87 VAL A O 1
ATOM 710 N N . GLY A 1 88 ? 7.262 21.453 6.633 1 96.69 88 GLY A N 1
ATOM 711 C CA . GLY A 1 88 ? 6.477 22.312 7.496 1 96.69 88 GLY A CA 1
ATOM 712 C C . GLY A 1 88 ? 4.988 22.266 7.199 1 96.69 88 GLY A C 1
ATOM 713 O O . GLY A 1 88 ? 4.176 22.766 7.977 1 96.69 88 GLY A O 1
ATOM 714 N N . GLU A 1 89 ? 4.594 21.625 6.141 1 98.06 89 GLU A N 1
ATOM 715 C CA . GLU A 1 89 ? 3.188 21.5 5.773 1 98.06 89 GLU A CA 1
ATOM 716 C C . GLU A 1 89 ? 2.596 20.188 6.262 1 98.06 89 GLU A C 1
ATOM 718 O O . GLU A 1 89 ? 3.32 19.312 6.758 1 98.06 89 GLU A O 1
ATOM 723 N N . ASP A 1 90 ? 1.3 20.094 6.254 1 98.12 90 ASP A N 1
ATOM 724 C CA . ASP A 1 90 ? 0.575 18.875 6.578 1 98.12 90 ASP A CA 1
ATOM 725 C C . ASP A 1 90 ? -0.397 18.484 5.465 1 98.12 90 ASP A C 1
ATOM 727 O O . ASP A 1 90 ? -0.55 19.234 4.492 1 98.12 90 ASP A O 1
ATOM 731 N N . ILE A 1 91 ? -0.875 17.266 5.516 1 97.19 91 ILE A N 1
ATOM 732 C CA . ILE A 1 91 ? -1.886 16.828 4.559 1 97.19 91 ILE A CA 1
ATOM 733 C C . ILE A 1 91 ? -3.186 17.594 4.797 1 97.19 91 ILE A C 1
ATOM 735 O O . ILE A 1 91 ? -3.895 17.938 3.852 1 97.19 91 ILE A O 1
ATOM 739 N N . GLY A 1 92 ? -3.469 18 6.035 1 95.62 92 GLY A N 1
ATOM 740 C CA . GLY A 1 92 ? -4.727 18.609 6.449 1 95.62 92 GLY A CA 1
ATOM 741 C C . GLY A 1 92 ? -5.625 17.641 7.211 1 95.62 92 GLY A C 1
ATOM 742 O O . GLY A 1 92 ? -5.809 16.5 6.797 1 95.62 92 GLY A O 1
ATOM 743 N N . LEU A 1 93 ? -6.141 18.188 8.32 1 96.31 93 LEU A N 1
ATOM 744 C CA . LEU A 1 93 ? -7.039 17.375 9.133 1 96.31 93 LEU A CA 1
ATOM 745 C C . LEU A 1 93 ? -8.32 17.047 8.367 1 96.31 93 LEU A C 1
ATOM 747 O O . LEU A 1 93 ? -8.984 17.953 7.859 1 96.31 93 LEU A O 1
ATOM 751 N N . GLU A 1 94 ? -8.648 15.758 8.25 1 96.19 94 GLU A N 1
ATOM 752 C CA . GLU A 1 94 ? -9.812 15.344 7.484 1 96.19 94 GLU A CA 1
ATOM 753 C C . GLU A 1 94 ? -10.391 14.039 8.023 1 96.19 94 GLU A C 1
ATOM 755 O O . GLU A 1 94 ? -9.805 13.414 8.914 1 96.19 94 GLU A O 1
ATOM 760 N N . VAL A 1 95 ? -11.578 13.727 7.59 1 97.25 95 VAL A N 1
ATOM 761 C CA . VAL A 1 95 ? -12.266 12.484 7.906 1 97.25 95 VAL A CA 1
ATOM 762 C C . VAL A 1 95 ? -12.969 11.953 6.664 1 97.25 95 VAL A C 1
ATOM 764 O O . VAL A 1 95 ? -13.523 12.727 5.875 1 97.25 95 VAL A O 1
ATOM 767 N N . HIS A 1 96 ? -12.828 10.664 6.402 1 97.38 96 HIS A N 1
ATOM 768 C CA . HIS A 1 96 ? -13.617 9.953 5.406 1 97.38 96 HIS A CA 1
ATOM 769 C C . HIS A 1 96 ? -14.547 8.938 6.066 1 97.38 96 HIS A C 1
ATOM 771 O O . HIS A 1 96 ? -14.102 7.875 6.504 1 97.38 96 HIS A O 1
ATOM 777 N N . PRO A 1 97 ? -15.859 9.141 6.125 1 96.94 97 PRO A N 1
ATOM 778 C CA . PRO A 1 97 ? -16.766 8.258 6.863 1 96.94 97 PRO A CA 1
ATOM 779 C C . PRO A 1 97 ? -16.859 6.863 6.246 1 96.94 97 PRO A C 1
ATOM 781 O O . PRO A 1 97 ? -17.125 5.891 6.953 1 96.94 97 PRO A O 1
ATOM 784 N N . THR A 1 98 ? -16.641 6.77 4.969 1 97.75 98 THR A N 1
ATOM 785 C CA . THR A 1 98 ? -16.922 5.512 4.285 1 97.75 98 THR A CA 1
ATOM 786 C C . THR A 1 98 ? -15.695 5.02 3.527 1 97.75 98 THR A C 1
ATOM 788 O O . THR A 1 98 ? -15.812 4.32 2.52 1 97.75 98 THR A O 1
ATOM 791 N N . THR A 1 99 ? -14.523 5.477 3.906 1 98.38 99 THR A N 1
ATOM 792 C CA . THR A 1 99 ? -13.297 5.121 3.195 1 98.38 99 THR A CA 1
ATOM 793 C C . THR A 1 99 ? -12.18 4.773 4.176 1 98.38 99 THR A C 1
ATOM 795 O O . THR A 1 99 ? -11.867 5.559 5.074 1 98.38 99 THR A O 1
ATOM 798 N N . ASP A 1 100 ? -11.656 3.539 4.105 1 98.75 100 ASP A N 1
ATOM 799 C CA . ASP A 1 100 ? -10.375 3.24 4.754 1 98.75 100 ASP A CA 1
ATOM 800 C C . ASP A 1 100 ? -9.211 3.811 3.951 1 98.75 100 ASP A C 1
ATOM 802 O O . ASP A 1 100 ? -9.266 3.877 2.721 1 98.75 100 ASP A O 1
ATOM 806 N N . GLN A 1 101 ? -8.141 4.215 4.676 1 98.88 101 GLN A N 1
ATOM 807 C CA . GLN A 1 101 ? -6.957 4.73 3.994 1 98.88 101 GLN A CA 1
ATOM 808 C C . GLN A 1 101 ? -5.695 4 4.449 1 98.88 101 GLN A C 1
ATOM 810 O O . GLN A 1 101 ? -5.551 3.682 5.633 1 98.88 101 GLN A O 1
ATOM 815 N N . PHE A 1 102 ? -4.867 3.66 3.523 1 98.88 102 PHE A N 1
ATOM 816 C CA . PHE A 1 102 ? -3.5 3.191 3.707 1 98.88 102 PHE A CA 1
ATOM 817 C C . PHE A 1 102 ? -2.5 4.234 3.225 1 98.88 102 PHE A C 1
ATOM 819 O O . PHE A 1 102 ? -2.582 4.699 2.086 1 98.88 102 PHE A O 1
ATOM 826 N N . ILE A 1 103 ? -1.56 4.648 4.09 1 98.88 103 ILE A N 1
ATOM 827 C CA . ILE A 1 103 ? -0.555 5.641 3.723 1 98.88 103 ILE A CA 1
ATOM 828 C C . ILE A 1 103 ? 0.843 5.062 3.932 1 98.88 103 ILE A C 1
ATOM 830 O O . ILE A 1 103 ? 1.193 4.656 5.043 1 98.88 103 ILE A O 1
ATOM 834 N N . ARG A 1 104 ? 1.626 4.984 2.893 1 98.81 104 ARG A N 1
ATOM 835 C CA . ARG A 1 104 ? 3.004 4.504 2.932 1 98.81 104 ARG A CA 1
ATOM 836 C C . ARG A 1 104 ? 3.988 5.66 2.783 1 98.81 104 ARG A C 1
ATOM 838 O O . ARG A 1 104 ? 3.893 6.449 1.841 1 98.81 104 ARG A O 1
ATOM 845 N N . ILE A 1 105 ? 4.941 5.75 3.754 1 98.69 105 ILE A N 1
ATOM 846 C CA . ILE A 1 105 ? 5.969 6.781 3.658 1 98.69 105 ILE A CA 1
ATOM 847 C C . ILE A 1 105 ? 7.18 6.23 2.908 1 98.69 105 ILE A C 1
ATOM 849 O O . ILE A 1 105 ? 7.828 5.289 3.367 1 98.69 105 ILE A O 1
ATOM 853 N N . GLU A 1 106 ? 7.457 6.84 1.771 1 98.69 106 GLU A N 1
ATOM 854 C CA . GLU A 1 106 ? 8.602 6.418 0.963 1 98.69 106 GLU A CA 1
ATOM 855 C C . GLU A 1 106 ? 9.828 7.27 1.259 1 98.69 106 GLU A C 1
ATOM 857 O O . GLU A 1 106 ? 10.961 6.848 0.999 1 98.69 106 GLU A O 1
ATOM 862 N N . GLU A 1 107 ? 9.633 8.469 1.693 1 98.44 107 GLU A N 1
ATOM 863 C CA . GLU A 1 107 ? 10.703 9.391 2.035 1 98.44 107 GLU A CA 1
ATOM 864 C C . GLU A 1 107 ? 10.227 10.453 3.027 1 98.44 107 GLU A C 1
ATOM 866 O O . GLU A 1 107 ? 9.109 10.953 2.914 1 98.44 107 GLU A O 1
ATOM 871 N N . GLY A 1 108 ? 11.141 10.844 3.977 1 97.69 108 GLY A N 1
ATOM 872 C CA . GLY A 1 108 ? 10.812 11.867 4.957 1 97.69 108 GLY A CA 1
ATOM 873 C C . GLY A 1 108 ? 10.25 11.297 6.246 1 97.69 108 GLY A C 1
ATOM 874 O O . GLY A 1 108 ? 10.414 10.109 6.535 1 97.69 108 GLY A O 1
ATOM 875 N N . GLN A 1 109 ? 9.781 12.156 7.062 1 96.88 109 GLN A N 1
ATOM 876 C CA . GLN A 1 109 ? 9.188 11.805 8.344 1 96.88 109 GLN A CA 1
ATOM 877 C C . GLN A 1 109 ? 8.039 12.742 8.703 1 96.88 109 GLN A C 1
ATOM 879 O O . GLN A 1 109 ? 7.98 13.875 8.219 1 96.88 109 GLN A O 1
ATOM 884 N N . GLY A 1 110 ? 7.152 12.219 9.539 1 97.44 110 GLY A N 1
ATOM 885 C CA . GLY A 1 110 ? 6.008 13.031 9.922 1 97.44 110 GLY A CA 1
ATOM 886 C C . GLY A 1 110 ? 5.367 12.586 11.227 1 97.44 110 GLY A C 1
ATOM 887 O O . GLY A 1 110 ? 5.613 11.469 11.695 1 97.44 110 GLY A O 1
ATOM 888 N N . LEU A 1 111 ? 4.652 13.508 11.797 1 97.06 111 LEU A N 1
ATOM 889 C CA . LEU A 1 111 ? 3.793 13.219 12.938 1 97.06 111 LEU A CA 1
ATOM 890 C C . LEU A 1 111 ? 2.4 12.805 12.477 1 97.06 111 LEU A C 1
ATOM 892 O O . LEU A 1 111 ? 1.731 13.547 11.758 1 97.06 111 LEU A O 1
ATOM 896 N N . VAL A 1 112 ? 2.008 11.586 12.867 1 97.81 112 VAL A N 1
ATOM 897 C CA . VAL A 1 112 ? 0.682 11.062 12.555 1 97.81 112 VAL A CA 1
ATOM 898 C C . VAL A 1 112 ? -0.257 11.289 13.742 1 97.81 112 VAL A C 1
ATOM 900 O O . VAL A 1 112 ? 0.066 10.938 14.875 1 97.81 112 VAL A O 1
ATOM 903 N N . GLN A 1 113 ? -1.386 11.891 13.445 1 97.81 113 GLN A N 1
ATOM 904 C CA . GLN A 1 113 ? -2.408 12.117 14.461 1 97.81 113 GLN A CA 1
ATOM 905 C C . GLN A 1 113 ? -3.766 11.586 14 1 97.81 113 GLN A C 1
ATOM 907 O O . GLN A 1 113 ? -4.18 11.828 12.867 1 97.81 113 GLN A O 1
ATOM 912 N N . MET A 1 114 ? -4.387 10.812 14.836 1 98.19 114 MET A N 1
ATOM 913 C CA . MET A 1 114 ? -5.73 10.305 14.562 1 98.19 114 MET A CA 1
ATOM 914 C C . MET A 1 114 ? -6.602 10.391 15.812 1 98.19 114 MET A C 1
ATOM 916 O O . MET A 1 114 ? -6.09 10.414 16.938 1 98.19 114 MET A O 1
ATOM 920 N N . GLY A 1 115 ? -7.883 10.445 15.625 1 98.12 115 GLY A N 1
ATOM 921 C CA . GLY A 1 115 ? -8.836 10.43 16.719 1 98.12 115 GLY A CA 1
ATOM 922 C C . GLY A 1 115 ? -10.273 10.312 16.25 1 98.12 115 GLY A C 1
ATOM 923 O O . GLY A 1 115 ? -10.562 10.414 15.062 1 98.12 115 GLY A O 1
ATOM 924 N N . ASP A 1 116 ? -11.195 10.062 17.203 1 97.5 116 ASP A N 1
ATOM 925 C CA . ASP A 1 116 ? -12.617 9.891 16.906 1 97.5 116 ASP A CA 1
ATOM 926 C C . ASP A 1 116 ? -13.297 11.242 16.688 1 97.5 116 ASP A C 1
ATOM 928 O O . ASP A 1 116 ? -14.352 11.312 16.047 1 97.5 116 ASP A O 1
ATOM 932 N N . GLU A 1 117 ? -12.68 12.258 17.25 1 97.56 117 GLU A N 1
ATOM 933 C CA . GLU A 1 117 ? -13.219 13.609 17.141 1 97.56 117 GLU A CA 1
ATOM 934 C C . GLU A 1 117 ? -12.172 14.586 16.625 1 97.56 117 GLU A C 1
ATOM 936 O O . GLU A 1 117 ? -10.977 14.414 16.875 1 97.56 117 GLU A O 1
ATOM 941 N N . LYS A 1 118 ? -12.68 15.617 15.961 1 96.75 118 LYS A N 1
ATOM 942 C CA . LYS A 1 118 ? -11.828 16.609 15.312 1 96.75 118 LYS A CA 1
ATOM 943 C C . LYS A 1 118 ? -10.844 17.219 16.297 1 96.75 118 LYS A C 1
ATOM 945 O O . LYS A 1 118 ? -9.695 17.484 15.961 1 96.75 118 LYS A O 1
ATOM 950 N N . ASP A 1 119 ? -11.266 17.438 17.531 1 96.75 119 ASP A N 1
ATOM 951 C CA . ASP A 1 119 ? -10.469 18.156 18.516 1 96.75 119 ASP A CA 1
ATOM 952 C C . ASP A 1 119 ? -9.82 17.188 19.516 1 96.75 119 ASP A C 1
ATOM 954 O O . ASP A 1 119 ? -9.266 17.625 20.531 1 96.75 119 ASP A O 1
ATOM 958 N N . LYS A 1 120 ? -9.953 15.969 19.297 1 97 120 LYS A N 1
ATOM 959 C CA . LYS A 1 120 ? -9.375 14.961 20.188 1 97 120 LYS A CA 1
ATOM 960 C C . LYS A 1 120 ? -8.641 13.883 19.406 1 97 120 LYS A C 1
ATOM 962 O O . LYS A 1 120 ? -9.141 12.766 19.266 1 97 120 LYS A O 1
ATOM 967 N N . LEU A 1 121 ? -7.508 14.211 19 1 97.25 121 LEU A N 1
ATOM 968 C CA . LEU A 1 121 ? -6.648 13.281 18.266 1 97.25 121 LEU A CA 1
ATOM 969 C C . LEU A 1 121 ? -5.711 12.547 19.219 1 97.25 121 LEU A C 1
ATOM 971 O O . LEU A 1 121 ? -4.508 12.812 19.25 1 97.25 121 LEU A O 1
ATOM 975 N N . ASN A 1 122 ? -6.203 11.539 19.875 1 95.69 122 ASN A N 1
ATOM 976 C CA . ASN A 1 122 ? -5.52 10.867 20.969 1 95.69 122 ASN A CA 1
ATOM 977 C C . ASN A 1 122 ? -4.492 9.859 20.469 1 95.69 122 ASN A C 1
ATOM 979 O O . ASN A 1 122 ? -3.676 9.359 21.234 1 95.69 122 ASN A O 1
ATOM 983 N N . PHE A 1 123 ? -4.555 9.461 19.281 1 95.56 123 PHE A N 1
ATOM 984 C CA . PHE A 1 123 ? -3.521 8.648 18.641 1 95.56 123 PHE A CA 1
ATOM 985 C C . PHE A 1 123 ? -2.463 9.523 18 1 95.56 123 PHE A C 1
ATOM 987 O O . PHE A 1 123 ? -2.752 10.25 17.031 1 95.56 123 PHE A O 1
ATOM 994 N N . GLN A 1 124 ? -1.248 9.531 18.547 1 95.44 124 GLN A N 1
ATOM 995 C CA . GLN A 1 124 ? -0.153 10.328 18.016 1 95.44 124 GLN A CA 1
ATOM 996 C C . GLN A 1 124 ? 1.148 9.531 17.984 1 95.44 124 GLN A C 1
ATOM 998 O O . GLN A 1 124 ? 1.568 8.984 19 1 95.44 124 GLN A O 1
ATOM 1003 N N . THR A 1 125 ? 1.701 9.469 16.891 1 95.12 125 THR A N 1
ATOM 1004 C CA . THR A 1 125 ? 2.965 8.75 16.766 1 95.12 125 THR A CA 1
ATOM 1005 C C . THR A 1 125 ? 3.754 9.25 15.57 1 95.12 125 THR A C 1
ATOM 1007 O O . THR A 1 125 ? 3.172 9.727 14.594 1 95.12 125 THR A O 1
ATOM 1010 N N . MET A 1 126 ? 5.09 9.234 15.672 1 95.88 126 MET A N 1
ATOM 1011 C CA . MET A 1 126 ? 5.957 9.562 14.547 1 95.88 126 MET A CA 1
ATOM 1012 C C . MET A 1 126 ? 6.02 8.398 13.555 1 95.88 126 MET A C 1
ATOM 1014 O O . MET A 1 126 ? 5.898 7.238 13.945 1 95.88 126 MET A O 1
ATOM 1018 N N . ALA A 1 127 ? 6.16 8.727 12.281 1 95.81 127 ALA A N 1
ATOM 1019 C CA . ALA A 1 127 ? 6.387 7.766 11.203 1 95.81 127 ALA A CA 1
ATOM 1020 C C . ALA A 1 127 ? 7.426 8.281 10.219 1 95.81 127 ALA A C 1
ATOM 1022 O O . ALA A 1 127 ? 7.543 9.484 10 1 95.81 127 ALA A O 1
ATOM 1023 N N . CYS A 1 128 ? 8.211 7.422 9.68 1 96.5 128 CYS A N 1
ATOM 1024 C CA . CYS A 1 128 ? 9.25 7.801 8.727 1 96.5 128 CYS A CA 1
ATOM 1025 C C . CYS A 1 128 ? 9.359 6.781 7.598 1 96.5 128 CYS A C 1
ATOM 1027 O O . CYS A 1 128 ? 8.492 5.918 7.449 1 96.5 128 CYS A O 1
ATOM 1029 N N . GLU A 1 129 ? 10.328 6.941 6.789 1 97.06 129 GLU A N 1
ATOM 1030 C CA . GLU A 1 129 ? 10.508 6.047 5.645 1 97.06 129 GLU A CA 1
ATOM 1031 C C . GLU A 1 129 ? 10.266 4.594 6.039 1 97.06 129 GLU A C 1
ATOM 1033 O O . GLU A 1 129 ? 10.719 4.148 7.098 1 97.06 129 GLU A O 1
ATOM 1038 N N . ASP A 1 130 ? 9.445 3.84 5.285 1 97.5 130 ASP A N 1
ATOM 1039 C CA . ASP A 1 130 ? 9.18 2.41 5.414 1 97.5 130 ASP A CA 1
ATOM 1040 C C . ASP A 1 130 ? 7.973 2.152 6.316 1 97.5 130 ASP A C 1
ATOM 1042 O O . ASP A 1 130 ? 7.5 1.019 6.422 1 97.5 130 ASP A O 1
ATOM 1046 N N . TYR A 1 131 ? 7.461 3.197 6.922 1 97.19 131 TYR A N 1
ATOM 1047 C CA . TYR A 1 131 ? 6.27 3.049 7.75 1 97.19 131 TYR A CA 1
ATOM 1048 C C . TYR A 1 131 ? 5.004 3.154 6.91 1 97.19 131 TYR A C 1
ATOM 1050 O O . TYR A 1 131 ? 4.996 3.814 5.867 1 97.19 131 TYR A O 1
ATOM 1058 N N . ALA A 1 132 ? 4.008 2.48 7.383 1 98.44 132 ALA A N 1
ATOM 1059 C CA . ALA A 1 132 ? 2.652 2.605 6.848 1 98.44 132 ALA A CA 1
ATOM 1060 C C . ALA A 1 132 ? 1.668 3.018 7.938 1 98.44 132 ALA A C 1
ATOM 1062 O O . ALA A 1 132 ? 1.851 2.676 9.109 1 98.44 132 ALA A O 1
ATOM 1063 N N . VAL A 1 133 ? 0.696 3.74 7.516 1 98.25 133 VAL A N 1
ATOM 1064 C CA . VAL A 1 133 ? -0.374 4.223 8.383 1 98.25 133 VAL A CA 1
ATOM 1065 C C . VAL A 1 133 ? -1.716 3.676 7.902 1 98.25 133 VAL A C 1
ATOM 1067 O O . VAL A 1 133 ? -2.08 3.844 6.734 1 98.25 133 VAL A O 1
ATOM 1070 N N . MET A 1 134 ? -2.436 2.953 8.75 1 98.56 134 MET A N 1
ATOM 1071 C CA . MET A 1 134 ? -3.812 2.545 8.492 1 98.56 134 MET A CA 1
ATOM 1072 C C . MET A 1 134 ? -4.797 3.48 9.188 1 98.56 134 MET A C 1
ATOM 1074 O O . MET A 1 134 ? -4.773 3.617 10.406 1 98.56 134 MET A O 1
ATOM 1078 N N . VAL A 1 135 ? -5.617 4.105 8.406 1 98.69 135 VAL A N 1
ATOM 1079 C CA . VAL A 1 135 ? -6.645 5.02 8.898 1 98.69 135 VAL A CA 1
ATOM 1080 C C . VAL A 1 135 ? -8.023 4.41 8.688 1 98.69 135 VAL A C 1
ATOM 1082 O O . VAL A 1 135 ? -8.539 4.398 7.566 1 98.69 135 VAL A O 1
ATOM 1085 N N . PRO A 1 136 ? -8.68 3.953 9.727 1 98.5 136 PRO A N 1
ATOM 1086 C CA . PRO A 1 136 ? -10.023 3.391 9.562 1 98.5 136 PRO A CA 1
ATOM 1087 C C . PRO A 1 136 ? -11.055 4.434 9.148 1 98.5 136 PRO A C 1
ATOM 1089 O O . PRO A 1 136 ? -10.961 5.598 9.547 1 98.5 136 PRO A O 1
ATOM 1092 N N . ALA A 1 137 ? -12.039 3.947 8.406 1 98.44 137 ALA A N 1
ATOM 1093 C CA . ALA A 1 137 ? -13.164 4.812 8.062 1 98.44 137 ALA A CA 1
ATOM 1094 C C . ALA A 1 137 ? -13.742 5.477 9.305 1 98.44 137 ALA A C 1
ATOM 1096 O O . ALA A 1 137 ? -13.906 4.828 10.344 1 98.44 137 ALA A O 1
ATOM 1097 N N . GLY A 1 138 ? -13.945 6.805 9.195 1 97.81 138 GLY A N 1
ATOM 1098 C CA . GLY A 1 138 ? -14.586 7.547 10.266 1 97.81 138 GLY A CA 1
ATOM 1099 C C . GLY A 1 138 ? -13.602 8.156 11.242 1 97.81 138 GLY A C 1
ATOM 1100 O O . GLY A 1 138 ? -13.992 8.891 12.156 1 97.81 138 GLY A O 1
ATOM 1101 N N . LYS A 1 139 ? -12.352 7.926 11.094 1 98.25 139 LYS A N 1
ATOM 1102 C CA . LYS A 1 139 ? -11.344 8.492 11.984 1 98.25 139 LYS A CA 1
ATOM 1103 C C . LYS A 1 139 ? -10.82 9.82 11.445 1 98.25 139 LYS A C 1
ATOM 1105 O O . LYS A 1 139 ? -10.5 9.938 10.266 1 98.25 139 LYS A O 1
ATOM 1110 N N . TRP A 1 140 ? -10.844 10.812 12.336 1 98.31 140 TRP A N 1
ATOM 1111 C CA . TRP A 1 140 ? -10.109 12.031 12.016 1 98.31 140 TRP A CA 1
ATOM 1112 C C . TRP A 1 140 ? -8.609 11.758 11.953 1 98.31 140 TRP A C 1
ATOM 1114 O O . TRP A 1 140 ? -8.07 11.031 12.789 1 98.31 140 TRP A O 1
ATOM 1124 N N . HIS A 1 141 ? -7.941 12.336 10.953 1 98.75 141 HIS A N 1
ATOM 1125 C CA . HIS A 1 141 ? -6.516 12.039 10.836 1 98.75 141 HIS A CA 1
ATOM 1126 C C . HIS A 1 141 ? -5.777 13.172 10.133 1 98.75 141 HIS A C 1
ATOM 1128 O O . HIS A 1 141 ? -6.383 13.953 9.391 1 98.75 141 HIS A O 1
ATOM 1134 N N . ASN A 1 142 ? -4.52 13.297 10.438 1 98.62 142 ASN A N 1
ATOM 1135 C CA . ASN A 1 142 ? -3.574 14.234 9.836 1 98.62 142 ASN A CA 1
ATOM 1136 C C . ASN A 1 142 ? -2.145 13.703 9.898 1 98.62 142 ASN A C 1
ATOM 1138 O O . ASN A 1 142 ? -1.807 12.922 10.789 1 98.62 142 ASN A O 1
ATOM 1142 N N . ILE A 1 143 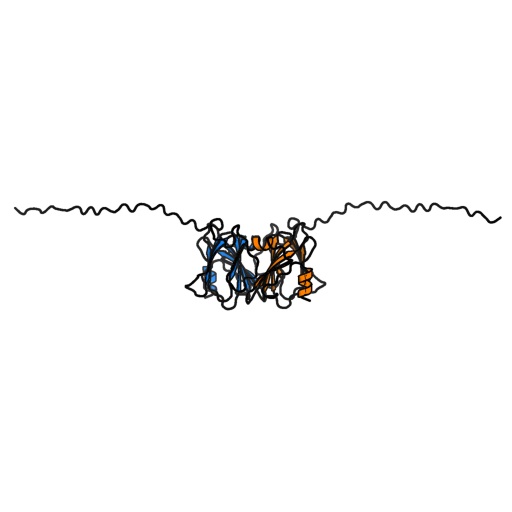? -1.383 14.016 8.898 1 98.5 143 ILE A N 1
ATOM 1143 C CA . ILE A 1 143 ? 0.061 13.805 8.945 1 98.5 143 ILE A CA 1
ATOM 1144 C C . ILE A 1 143 ? 0.782 15.125 8.68 1 98.5 143 ILE A C 1
ATOM 1146 O O . ILE A 1 143 ? 0.521 15.797 7.676 1 98.5 143 ILE A O 1
ATOM 1150 N N . THR A 1 144 ? 1.614 15.5 9.555 1 98.44 144 THR A N 1
ATOM 1151 C CA . THR A 1 144 ? 2.418 16.719 9.445 1 98.44 144 THR A CA 1
ATOM 1152 C C . THR A 1 144 ? 3.873 16.375 9.133 1 98.44 144 THR A C 1
ATOM 1154 O O . THR A 1 144 ? 4.473 15.523 9.805 1 98.44 144 THR A O 1
ATOM 1157 N N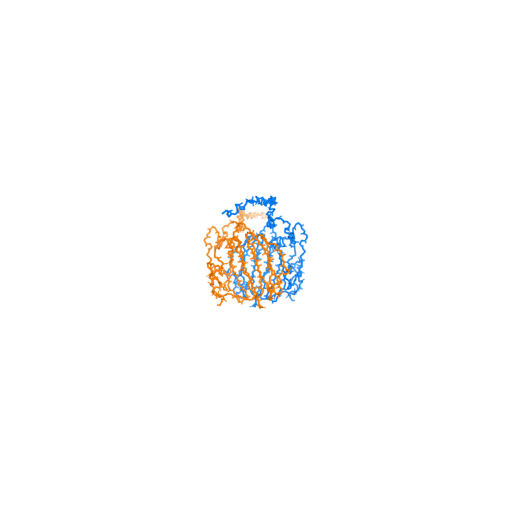 . ASN A 1 145 ? 4.418 17 8.062 1 98.25 145 ASN A N 1
ATOM 1158 C CA . ASN A 1 145 ? 5.84 16.859 7.77 1 98.25 145 ASN A CA 1
ATOM 1159 C C . ASN A 1 145 ? 6.703 17.578 8.812 1 98.25 145 ASN A C 1
ATOM 1161 O O . ASN A 1 145 ? 6.758 18.797 8.844 1 98.25 145 ASN A O 1
ATOM 1165 N N . THR A 1 146 ? 7.391 16.828 9.562 1 97.25 146 THR A N 1
ATOM 1166 C CA . THR A 1 146 ? 8.211 17.406 10.625 1 97.25 146 THR A CA 1
ATOM 1167 C C . THR A 1 146 ? 9.688 17.328 10.266 1 97.25 146 THR A C 1
ATOM 1169 O O . THR A 1 146 ? 10.555 17.594 11.109 1 97.25 146 THR A O 1
ATOM 1172 N N . GLY A 1 147 ? 9.969 16.859 9.055 1 96.25 147 GLY A N 1
ATOM 1173 C CA . GLY A 1 147 ? 11.352 16.703 8.625 1 96.25 147 GLY A CA 1
ATOM 1174 C C . GLY A 1 147 ? 11.867 17.922 7.867 1 96.25 147 GLY A C 1
ATOM 1175 O O . GLY A 1 147 ? 11.188 18.953 7.785 1 96.25 147 GLY A O 1
ATOM 1176 N N . SER A 1 148 ? 13.156 17.766 7.324 1 96.88 148 SER A N 1
ATOM 1177 C CA . SER A 1 148 ? 13.812 18.844 6.605 1 96.88 148 SER A CA 1
ATOM 1178 C C . SER A 1 148 ? 13.766 18.609 5.098 1 96.88 148 SER A C 1
ATOM 1180 O O . SER A 1 148 ? 14.367 19.375 4.332 1 96.88 148 SER A O 1
ATOM 1182 N N . ILE A 1 149 ? 13.086 17.562 4.676 1 97.81 149 ILE A N 1
ATOM 1183 C CA . ILE A 1 149 ? 12.844 17.281 3.266 1 97.81 149 ILE A CA 1
ATOM 1184 C C . ILE A 1 149 ? 11.359 17 3.039 1 97.81 149 ILE A C 1
ATOM 1186 O O . ILE A 1 149 ? 10.617 16.75 3.988 1 97.81 149 ILE A O 1
ATOM 1190 N N . PRO A 1 150 ? 10.898 17.125 1.815 1 98.56 150 PRO A N 1
ATOM 1191 C CA . PRO A 1 150 ? 9.492 16.812 1.563 1 98.56 150 PRO A CA 1
ATOM 1192 C C . PRO A 1 150 ? 9.117 15.398 2.014 1 98.56 150 PRO A C 1
ATOM 1194 O O . PRO A 1 150 ? 9.914 14.469 1.882 1 98.56 150 PRO A O 1
ATOM 1197 N N . LEU A 1 151 ? 7.969 15.328 2.582 1 98.62 151 LEU A N 1
ATOM 1198 C CA . LEU A 1 151 ? 7.375 14.031 2.906 1 98.62 151 LEU A CA 1
ATOM 1199 C C . LEU A 1 151 ? 6.719 13.414 1.677 1 98.62 151 LEU A C 1
ATOM 1201 O O . LEU A 1 151 ? 5.762 13.977 1.133 1 98.62 151 LEU A O 1
ATOM 1205 N N . LYS A 1 152 ? 7.281 12.273 1.169 1 98.81 152 LYS A N 1
ATOM 1206 C CA . LYS A 1 152 ? 6.793 11.57 -0.009 1 98.81 152 LYS A CA 1
ATOM 1207 C C . LYS A 1 152 ? 6.012 10.32 0.387 1 98.81 152 LYS A C 1
ATOM 1209 O O . LYS A 1 152 ? 6.562 9.398 0.994 1 98.81 152 LYS A O 1
ATOM 1214 N N . VAL A 1 153 ? 4.719 10.367 0.008 1 98.94 153 VAL A N 1
ATOM 1215 C CA . VAL A 1 153 ? 3.875 9.25 0.407 1 98.94 153 VAL A CA 1
ATOM 1216 C C . VAL A 1 153 ? 3.023 8.797 -0.777 1 98.94 153 VAL A C 1
ATOM 1218 O O . VAL A 1 153 ? 2.764 9.578 -1.696 1 98.94 153 VAL A O 1
ATOM 1221 N N . TYR A 1 154 ? 2.646 7.543 -0.843 1 98.94 154 TYR A N 1
ATOM 1222 C CA . TYR A 1 154 ? 1.469 7.168 -1.618 1 98.94 154 TYR A CA 1
ATOM 1223 C C . TYR A 1 154 ? 0.331 6.73 -0.704 1 98.94 154 TYR A C 1
ATOM 1225 O O . TYR A 1 154 ? 0.57 6.234 0.4 1 98.94 154 TYR A O 1
ATOM 1233 N N . VAL A 1 155 ? -0.842 6.984 -1.135 1 98.94 155 VAL A N 1
ATOM 1234 C CA . VAL A 1 155 ? -2.062 6.746 -0.37 1 98.94 155 VAL A CA 1
ATOM 1235 C C . VAL A 1 155 ? -3 5.836 -1.159 1 98.94 155 VAL A C 1
ATOM 1237 O O . VAL A 1 155 ? -3.172 6.008 -2.367 1 98.94 155 VAL A O 1
ATOM 1240 N N . ILE A 1 156 ? -3.518 4.84 -0.486 1 98.94 156 ILE A N 1
ATOM 1241 C CA . ILE A 1 156 ? -4.562 3.996 -1.058 1 98.94 156 ILE A CA 1
ATOM 1242 C C . ILE A 1 156 ? -5.891 4.277 -0.359 1 98.94 156 ILE A C 1
ATOM 1244 O O . ILE A 1 156 ? -5.992 4.176 0.866 1 98.94 156 ILE A O 1
ATOM 1248 N N . TYR A 1 157 ? -6.887 4.664 -1.15 1 98.88 157 TYR A N 1
ATOM 1249 C CA . TYR A 1 157 ? -8.258 4.875 -0.695 1 98.88 157 TYR A CA 1
ATOM 1250 C C . TYR A 1 157 ? -9.148 3.709 -1.095 1 98.88 157 TYR A C 1
ATOM 1252 O O . TYR A 1 157 ? -9.164 3.297 -2.258 1 98.88 157 TYR A O 1
ATOM 1260 N N . ALA A 1 158 ? -9.828 3.152 -0.204 1 98.88 158 ALA A N 1
ATOM 1261 C CA . ALA A 1 158 ? -10.836 2.141 -0.521 1 98.88 158 ALA A CA 1
ATOM 1262 C C . ALA A 1 158 ? -12.172 2.467 0.136 1 98.88 158 ALA A C 1
ATOM 1264 O O . ALA A 1 158 ? -12.289 2.451 1.364 1 98.88 158 ALA A O 1
ATOM 1265 N N . PRO A 1 159 ? -13.195 2.764 -0.635 1 98.56 159 PRO A N 1
ATOM 1266 C CA . PRO A 1 159 ? -13.242 2.869 -2.096 1 98.56 159 PRO A CA 1
ATOM 1267 C C . PRO A 1 159 ? -12.555 4.125 -2.619 1 98.56 159 PRO A C 1
ATOM 1269 O O . PRO A 1 159 ? -12.016 4.91 -1.835 1 98.56 159 PRO A O 1
ATOM 1272 N N . PRO A 1 160 ? -12.453 4.27 -3.975 1 98.62 160 PRO A N 1
ATOM 1273 C CA . PRO A 1 160 ? -11.812 5.453 -4.551 1 98.62 160 PRO A CA 1
ATOM 1274 C C . PRO A 1 160 ? -12.422 6.758 -4.035 1 98.62 160 PRO A C 1
ATOM 1276 O O . PRO A 1 160 ? -13.633 6.852 -3.848 1 98.62 160 PRO A O 1
ATOM 1279 N N . GLU A 1 161 ? -11.547 7.758 -3.867 1 97.69 161 GLU A N 1
ATOM 1280 C CA . GLU A 1 161 ? -11.969 8.992 -3.209 1 97.69 161 GLU A CA 1
ATOM 1281 C C . GLU A 1 161 ? -11.992 10.156 -4.191 1 97.69 161 GLU A C 1
ATOM 1283 O O . GLU A 1 161 ? -12.867 11.023 -4.109 1 97.69 161 GLU A O 1
ATOM 1288 N N . HIS A 1 162 ? -11.094 10.273 -5.117 1 97.75 162 HIS A N 1
ATOM 1289 C CA . HIS A 1 162 ? -10.93 11.391 -6.035 1 97.75 162 HIS A CA 1
ATOM 1290 C C . HIS A 1 162 ? -11.32 11.008 -7.457 1 97.75 162 HIS A C 1
ATOM 1292 O O . HIS A 1 162 ? -11.32 9.82 -7.805 1 97.75 162 HIS A O 1
ATOM 1298 N N . PRO A 1 163 ? -11.695 12 -8.305 1 97.38 163 PRO A N 1
ATOM 1299 C CA . PRO A 1 163 ? -11.969 11.703 -9.711 1 97.38 163 PRO A CA 1
ATOM 1300 C C . PRO A 1 163 ? -10.758 11.102 -10.438 1 97.38 163 PRO A C 1
ATOM 1302 O O . PRO A 1 163 ? -9.617 11.438 -10.117 1 97.38 163 PRO A O 1
ATOM 1305 N N . TYR A 1 164 ? -11.062 10.219 -11.398 1 97.94 164 TYR A N 1
ATOM 1306 C CA . TYR A 1 164 ? -10.039 9.695 -12.289 1 97.94 164 TYR A CA 1
ATOM 1307 C C . TYR A 1 164 ? -9.188 10.82 -12.867 1 97.94 164 TYR A C 1
ATOM 1309 O O . TYR A 1 164 ? -9.719 11.852 -13.289 1 97.94 164 TYR A O 1
ATOM 1317 N N . GLY A 1 165 ? -7.883 10.688 -12.789 1 97.94 165 GLY A N 1
ATOM 1318 C CA . GLY A 1 165 ? -6.98 11.617 -13.445 1 97.94 165 GLY A CA 1
ATOM 1319 C C . GLY A 1 165 ? -6.668 12.836 -12.602 1 97.94 165 GLY A C 1
ATOM 1320 O O . GLY A 1 165 ? -6.027 13.781 -13.078 1 97.94 165 GLY A O 1
ATOM 1321 N N . THR A 1 166 ? -7.035 12.914 -11.391 1 98.06 166 THR A N 1
ATOM 1322 C CA . THR A 1 166 ? -6.824 14.062 -10.508 1 98.06 166 THR A CA 1
ATOM 1323 C C . THR A 1 166 ? -5.34 14.383 -10.383 1 98.06 166 THR A C 1
ATOM 1325 O O . THR A 1 166 ? -4.523 13.484 -10.156 1 98.06 166 THR A O 1
ATOM 1328 N N . VAL A 1 167 ? -4.957 15.594 -10.602 1 98.12 167 VAL A N 1
ATOM 1329 C CA . VAL A 1 167 ? -3.643 16.156 -10.32 1 98.12 167 VAL A CA 1
ATOM 1330 C C . VAL A 1 167 ? -3.799 17.516 -9.648 1 98.12 167 VAL A C 1
ATOM 1332 O O . VAL A 1 167 ? -4.398 18.438 -10.211 1 98.12 167 VAL A O 1
ATOM 1335 N N . HIS A 1 168 ? -3.375 17.609 -8.445 1 98 168 HIS A N 1
ATOM 1336 C CA . HIS A 1 168 ? -3.289 18.875 -7.73 1 98 168 HIS A CA 1
ATOM 1337 C C . HIS A 1 168 ? -1.837 19.297 -7.512 1 98 168 HIS A C 1
ATOM 1339 O O . HIS A 1 168 ? -1.127 18.672 -6.711 1 98 168 HIS A O 1
ATOM 1345 N N . GLY A 1 169 ? -1.398 20.359 -8.062 1 97.25 169 GLY A N 1
ATOM 1346 C CA . GLY A 1 169 ? -0.023 20.812 -7.957 1 97.25 169 GLY A CA 1
ATOM 1347 C C . GLY A 1 169 ? 0.347 21.266 -6.559 1 97.25 169 GLY A C 1
ATOM 1348 O O . GLY A 1 169 ? 1.479 21.062 -6.113 1 97.25 169 GLY A O 1
ATOM 1349 N N . THR A 1 170 ? -0.664 21.906 -5.945 1 96.56 170 THR A N 1
ATOM 1350 C CA . THR A 1 170 ? -0.434 22.406 -4.598 1 96.56 170 THR A CA 1
ATOM 1351 C C . THR A 1 170 ? -1.585 22.031 -3.672 1 96.56 170 THR A C 1
ATOM 1353 O O . THR A 1 170 ? -2.668 21.656 -4.137 1 96.56 170 THR A O 1
ATOM 1356 N N . LYS A 1 171 ? -1.314 22.094 -2.385 1 95.19 171 LYS A N 1
ATOM 1357 C CA . LYS A 1 171 ? -2.35 21.859 -1.383 1 95.19 171 LYS A CA 1
ATOM 1358 C C . LYS A 1 171 ? -3.52 22.828 -1.564 1 95.19 171 LYS A C 1
ATOM 1360 O O . LYS A 1 171 ? -4.68 22.422 -1.449 1 95.19 171 LYS A O 1
ATOM 1365 N N . ALA A 1 172 ? -3.225 24.078 -1.803 1 94.62 172 ALA A N 1
ATOM 1366 C CA . ALA A 1 172 ? -4.254 25.094 -1.984 1 94.62 172 ALA A CA 1
ATOM 1367 C C . ALA A 1 172 ? -5.211 24.719 -3.107 1 94.62 172 ALA A C 1
ATOM 1369 O O . ALA A 1 172 ? -6.43 24.875 -2.977 1 94.62 172 ALA A O 1
ATOM 1370 N N . ILE A 1 173 ? -4.703 24.234 -4.215 1 94.06 173 ILE A N 1
ATOM 1371 C CA . ILE A 1 173 ? -5.52 23.812 -5.344 1 94.06 173 ILE A CA 1
ATOM 1372 C C . ILE A 1 173 ? -6.402 22.641 -4.926 1 94.06 173 ILE A C 1
ATOM 1374 O O . ILE A 1 173 ? -7.586 22.594 -5.262 1 94.06 173 ILE A O 1
ATOM 1378 N N . ALA A 1 174 ? -5.875 21.672 -4.172 1 93.75 174 ALA A N 1
ATOM 1379 C CA . ALA A 1 174 ? -6.625 20.516 -3.686 1 93.75 174 ALA A CA 1
ATOM 1380 C C . ALA A 1 174 ? -7.777 20.953 -2.785 1 93.75 174 ALA A C 1
ATOM 1382 O O . ALA A 1 174 ? -8.906 20.484 -2.945 1 93.75 174 ALA A O 1
ATOM 1383 N N . MET A 1 175 ? -7.492 21.812 -1.879 1 91.19 175 MET A N 1
ATOM 1384 C CA . MET A 1 175 ? -8.5 22.266 -0.929 1 91.19 175 MET A CA 1
ATOM 1385 C C . MET A 1 175 ? -9.633 23 -1.645 1 91.19 175 MET A C 1
ATOM 1387 O O . MET A 1 175 ? -10.797 22.891 -1.258 1 91.19 175 MET A O 1
ATOM 1391 N N . SER A 1 176 ? -9.281 23.75 -2.607 1 90.19 176 SER A N 1
ATOM 1392 C CA . SER A 1 176 ? -10.281 24.516 -3.355 1 90.19 176 SER A CA 1
ATOM 1393 C C . SER A 1 176 ? -11.156 23.594 -4.195 1 90.19 176 SER A C 1
ATOM 1395 O O . SER A 1 176 ? -12.32 23.906 -4.457 1 90.19 176 SER A O 1
ATOM 1397 N N . SER A 1 177 ? -10.594 22.484 -4.621 1 87 177 SER A N 1
ATOM 1398 C CA . SER A 1 177 ? -11.336 21.531 -5.449 1 87 177 SER A CA 1
ATOM 1399 C C . SER A 1 177 ? -12.289 20.703 -4.609 1 87 177 SER A C 1
ATOM 1401 O O . SER A 1 177 ? -13.258 20.141 -5.133 1 87 177 SER A O 1
ATOM 1403 N N . GLU A 1 178 ? -11.984 20.469 -3.361 1 80.25 178 GLU A N 1
ATOM 1404 C CA . GLU A 1 178 ? -12.75 19.578 -2.502 1 80.25 178 GLU A CA 1
ATOM 1405 C C . GLU A 1 178 ? -13.789 20.344 -1.688 1 80.25 178 GLU A C 1
ATOM 1407 O O . GLU A 1 178 ? -14.625 19.75 -1.015 1 80.25 178 GLU A O 1
ATOM 1412 N N . SER A 1 179 ? -13.719 21.734 -1.723 1 61.94 179 SER A N 1
ATOM 1413 C CA . SER A 1 179 ? -14.703 22.594 -1.079 1 61.94 179 SER A CA 1
ATOM 1414 C C . SER A 1 179 ? -15.945 22.766 -1.953 1 61.94 179 SER A C 1
ATOM 1416 O O . SER A 1 179 ? -15.852 22.734 -3.182 1 61.94 179 SER A O 1
ATOM 1418 N N . MET B 1 1 ? 12.141 83.375 45.531 1 26.73 1 MET B N 1
ATOM 1419 C CA . MET B 1 1 ? 13.211 82.438 45.812 1 26.73 1 MET B CA 1
ATOM 1420 C C . MET B 1 1 ? 12.727 81 45.625 1 26.73 1 MET B C 1
ATOM 1422 O O . MET B 1 1 ? 12.219 80.375 46.594 1 26.73 1 MET B O 1
ATOM 1426 N N . TYR B 1 2 ? 12.008 80.625 44.594 1 30.81 2 TYR B N 1
ATOM 1427 C CA . TYR B 1 2 ? 11.094 79.625 44.094 1 30.81 2 TYR B CA 1
ATOM 1428 C C . TYR B 1 2 ? 11.828 78.312 43.812 1 30.81 2 TYR B C 1
ATOM 1430 O O . TYR B 1 2 ? 12.734 78.25 43 1 30.81 2 TYR B O 1
ATOM 1438 N N . PRO B 1 3 ? 12.055 77.438 44.906 1 29.8 3 PRO B N 1
ATOM 1439 C CA . PRO B 1 3 ? 13.008 76.312 44.906 1 29.8 3 PRO B CA 1
ATOM 1440 C C . PRO B 1 3 ? 12.656 75.188 43.875 1 29.8 3 PRO B C 1
ATOM 1442 O O . PRO B 1 3 ? 11.484 74.875 43.719 1 29.8 3 PRO B O 1
ATOM 1445 N N . LYS B 1 4 ? 13.43 75.062 42.781 1 30.83 4 LYS B N 1
ATOM 1446 C CA . LYS B 1 4 ? 13.438 74.188 41.594 1 30.83 4 LYS B CA 1
ATOM 1447 C C . LYS B 1 4 ? 13.539 72.75 41.969 1 30.83 4 LYS B C 1
ATOM 1449 O O . LYS B 1 4 ? 14.531 72.312 42.562 1 30.83 4 LYS B O 1
ATOM 1454 N N . LEU B 1 5 ? 12.422 72 42.406 1 27.31 5 LEU B N 1
ATOM 1455 C CA . LEU B 1 5 ? 12.289 70.688 42.875 1 27.31 5 LEU B CA 1
ATOM 1456 C C . LEU B 1 5 ? 12.812 69.688 41.875 1 27.31 5 LEU B C 1
ATOM 1458 O O . LEU B 1 5 ? 12.281 69.562 40.75 1 27.31 5 LEU B O 1
ATOM 1462 N N . SER B 1 6 ? 14.125 69.312 41.688 1 23.98 6 SER B N 1
ATOM 1463 C CA . SER B 1 6 ? 14.961 68.625 40.75 1 23.98 6 SER B CA 1
ATOM 1464 C C . SER B 1 6 ? 14.656 67.125 40.781 1 23.98 6 SER B C 1
ATOM 1466 O O . SER B 1 6 ? 15.258 66.312 40.031 1 23.98 6 SER B O 1
ATOM 1468 N N . ASN B 1 7 ? 13.906 66.5 41.75 1 23.52 7 ASN B N 1
ATOM 1469 C CA . ASN B 1 7 ? 14.297 65.188 42.125 1 23.52 7 ASN B CA 1
ATOM 1470 C C . ASN B 1 7 ? 13.953 64.188 41.031 1 23.52 7 ASN B C 1
ATOM 1472 O O . ASN B 1 7 ? 12.805 63.719 40.938 1 23.52 7 ASN B O 1
ATOM 1476 N N . ARG B 1 8 ? 14.422 64.25 39.812 1 23.42 8 ARG B N 1
ATOM 1477 C CA . ARG B 1 8 ? 14.039 63.344 38.719 1 23.42 8 ARG B CA 1
ATOM 1478 C C . ARG B 1 8 ? 14.445 61.906 39.031 1 23.42 8 ARG B C 1
ATOM 1480 O O . ARG B 1 8 ? 15.633 61.562 39 1 23.42 8 ARG B O 1
ATOM 1487 N N . ASN B 1 9 ? 13.898 61.25 40.094 1 22.44 9 ASN B N 1
ATOM 1488 C CA . ASN B 1 9 ? 14.203 59.875 40.5 1 22.44 9 ASN B CA 1
ATOM 1489 C C . ASN B 1 9 ? 14.156 58.938 39.312 1 22.44 9 ASN B C 1
ATOM 1491 O O . ASN B 1 9 ? 13.156 58.906 38.562 1 22.44 9 ASN B O 1
ATOM 1495 N N . GLN B 1 10 ? 15.305 58.625 38.75 1 22.19 10 GLN B N 1
ATOM 1496 C CA . GLN B 1 10 ? 15.703 57.75 37.656 1 22.19 10 GLN B CA 1
ATOM 1497 C C . GLN B 1 10 ? 15.195 56.344 37.844 1 22.19 10 GLN B C 1
ATOM 1499 O O . GLN B 1 10 ? 15.594 55.656 38.812 1 22.19 10 GLN B O 1
ATOM 1504 N N . TRP B 1 11 ? 13.898 56 37.75 1 22.91 11 TRP B N 1
ATOM 1505 C CA . TRP B 1 11 ? 13.234 54.719 37.906 1 22.91 11 TRP B CA 1
ATOM 1506 C C . TRP B 1 11 ? 13.969 53.625 37.125 1 22.91 11 TRP B C 1
ATOM 1508 O O . TRP B 1 11 ? 14.008 53.688 35.875 1 22.91 11 TRP B O 1
ATOM 1518 N N . HIS B 1 12 ? 15.258 53.344 37.469 1 23.34 12 HIS B N 1
ATOM 1519 C CA . HIS B 1 12 ? 16.031 52.312 36.781 1 23.34 12 HIS B CA 1
ATOM 1520 C C . HIS B 1 12 ? 15.305 50.969 36.812 1 23.34 12 HIS B C 1
ATOM 1522 O O . HIS B 1 12 ? 15.109 50.375 37.875 1 23.34 12 HIS B O 1
ATOM 1528 N N . ASN B 1 13 ? 14.133 50.812 36.375 1 22.17 13 ASN B N 1
ATOM 1529 C CA . ASN B 1 13 ? 13.484 49.5 36.438 1 22.17 13 ASN B CA 1
ATOM 1530 C C . ASN B 1 13 ? 14.414 48.375 35.938 1 22.17 13 ASN B C 1
ATOM 1532 O O . ASN B 1 13 ? 14.953 48.469 34.844 1 22.17 13 ASN B O 1
ATOM 1536 N N . PRO B 1 14 ? 15.102 47.688 36.844 1 24.75 14 PRO B N 1
ATOM 1537 C CA . PRO B 1 14 ? 16.031 46.625 36.438 1 24.75 14 PRO B CA 1
ATOM 1538 C C . PRO B 1 14 ? 15.391 45.625 35.469 1 24.75 14 PRO B C 1
ATOM 1540 O O . PRO B 1 14 ? 14.273 45.156 35.719 1 24.75 14 PRO B O 1
ATOM 1543 N N . VAL B 1 15 ? 15.547 45.75 34.25 1 26.81 15 VAL B N 1
ATOM 1544 C CA . VAL B 1 15 ? 15.133 44.781 33.25 1 26.81 15 VAL B CA 1
ATOM 1545 C C . VAL B 1 15 ? 15.695 43.406 33.594 1 26.81 15 VAL B C 1
ATOM 1547 O O . VAL B 1 15 ? 16.906 43.25 33.781 1 26.81 15 VAL B O 1
ATOM 1550 N N . PRO B 1 16 ? 14.953 42.656 34.438 1 23.09 16 PRO B N 1
ATOM 1551 C CA . PRO B 1 16 ? 15.594 41.375 34.75 1 23.09 16 PRO B CA 1
ATOM 1552 C C . PRO B 1 16 ? 16.203 40.719 33.531 1 23.09 16 PRO B C 1
ATOM 1554 O O . PRO B 1 16 ? 15.75 40.969 32.406 1 23.09 16 PRO B O 1
ATOM 1557 N N . ASN B 1 17 ? 17.484 40.5 33.531 1 22.69 17 ASN B N 1
ATOM 1558 C CA . ASN B 1 17 ? 18.219 39.719 32.531 1 22.69 17 ASN B CA 1
ATOM 1559 C C . ASN B 1 17 ? 17.5 38.406 32.219 1 22.69 17 ASN B C 1
ATOM 1561 O O . ASN B 1 17 ? 17.406 37.531 33.094 1 22.69 17 ASN B O 1
ATOM 1565 N N . ILE B 1 18 ? 16.469 38.375 31.516 1 22.48 18 ILE B N 1
ATOM 1566 C CA . ILE B 1 18 ? 15.852 37.125 31.078 1 22.48 18 ILE B CA 1
ATOM 1567 C C . ILE B 1 18 ? 16.938 36.156 30.594 1 22.48 18 ILE B C 1
ATOM 1569 O O . ILE B 1 18 ? 17.641 36.438 29.625 1 22.48 18 ILE B O 1
ATOM 1573 N N . ARG B 1 19 ? 17.641 35.438 31.422 1 23.67 19 ARG B N 1
ATOM 1574 C CA . ARG B 1 19 ? 18.547 34.312 31.094 1 23.67 19 ARG B CA 1
ATOM 1575 C C . ARG B 1 19 ? 18.031 33.531 29.906 1 23.67 19 ARG B C 1
ATOM 1577 O O . ARG B 1 19 ? 16.859 33.188 29.844 1 23.67 19 ARG B O 1
ATOM 1584 N N . ASN B 1 20 ? 18.688 33.594 28.75 1 23.5 20 ASN B N 1
ATOM 1585 C CA . ASN B 1 20 ? 18.625 32.844 27.5 1 23.5 20 ASN B CA 1
ATOM 1586 C C . ASN B 1 20 ? 18.453 31.344 27.75 1 23.5 20 ASN B C 1
ATOM 1588 O O . ASN B 1 20 ? 19.406 30.656 28.141 1 23.5 20 ASN B O 1
ATOM 1592 N N . ASN B 1 21 ? 17.531 30.859 28.516 1 23.2 21 ASN B N 1
ATOM 1593 C CA . ASN B 1 21 ? 17.406 29.406 28.594 1 23.2 21 ASN B CA 1
ATOM 1594 C C . ASN B 1 21 ? 17.656 28.75 27.234 1 23.2 21 ASN B C 1
ATOM 1596 O O . ASN B 1 21 ? 17.078 29.172 26.234 1 23.2 21 ASN B O 1
ATOM 1600 N N . ASN B 1 22 ? 18.797 28.062 27.078 1 26.44 22 ASN B N 1
ATOM 1601 C CA . ASN B 1 22 ? 19.188 27.25 25.938 1 26.44 22 ASN B CA 1
ATOM 1602 C C . ASN B 1 22 ? 18 26.5 25.344 1 26.44 22 ASN B C 1
ATOM 1604 O O . ASN B 1 22 ? 17.359 25.703 26.031 1 26.44 22 ASN B O 1
ATOM 1608 N N . GLY B 1 23 ? 17.156 27.078 24.641 1 26.98 23 GLY B N 1
ATOM 1609 C CA . GLY B 1 23 ? 16.047 26.547 23.859 1 26.98 23 GLY B CA 1
ATOM 1610 C C . GLY B 1 23 ? 16.297 25.172 23.312 1 26.98 23 GLY B C 1
ATOM 1611 O O . GLY B 1 23 ? 17.125 25 22.391 1 26.98 23 GLY B O 1
ATOM 1612 N N . GLN B 1 24 ? 16.5 24.156 24.234 1 27.73 24 GLN B N 1
ATOM 1613 C CA . GLN B 1 24 ? 16.5 22.781 23.75 1 27.73 24 GLN B CA 1
ATOM 1614 C C . GLN B 1 24 ? 15.523 22.609 22.578 1 27.73 24 GLN B C 1
ATOM 1616 O O . GLN B 1 24 ? 14.32 22.828 22.734 1 27.73 24 GLN B O 1
ATOM 1621 N N . VAL B 1 25 ? 15.859 23.125 21.438 1 29.3 25 VAL B N 1
ATOM 1622 C CA . VAL B 1 25 ? 15.156 22.641 20.25 1 29.3 25 VAL B CA 1
ATOM 1623 C C . VAL B 1 25 ? 14.703 21.203 20.453 1 29.3 25 VAL B C 1
ATOM 1625 O O . VAL B 1 25 ? 15.523 20.312 20.641 1 29.3 25 VAL B O 1
ATOM 1628 N N . LEU B 1 26 ? 13.672 20.922 21.203 1 31.75 26 LEU B N 1
ATOM 1629 C CA . LEU B 1 26 ? 13.062 19.594 21.047 1 31.75 26 LEU B CA 1
ATOM 1630 C C . LEU B 1 26 ? 13.242 19.062 19.641 1 31.75 26 LEU B C 1
ATOM 1632 O O . LEU B 1 26 ? 12.742 19.656 18.672 1 31.75 26 LEU B O 1
ATOM 1636 N N . THR B 1 27 ? 14.461 18.766 19.219 1 34.78 27 THR B N 1
ATOM 1637 C CA . THR B 1 27 ? 14.656 18.062 17.953 1 34.78 27 THR B CA 1
ATOM 1638 C C . THR B 1 27 ? 13.469 17.156 17.656 1 34.78 27 THR B C 1
ATOM 1640 O O . THR B 1 27 ? 13.055 16.375 18.5 1 34.78 27 THR B O 1
ATOM 1643 N N . PRO B 1 28 ? 12.492 17.594 17.016 1 40.56 28 PRO B N 1
ATOM 1644 C CA . PRO B 1 28 ? 11.414 16.656 16.688 1 40.56 28 PRO B CA 1
ATOM 1645 C C . PRO B 1 28 ? 11.883 15.203 16.609 1 40.56 28 PRO B C 1
ATOM 1647 O O . PRO B 1 28 ? 13.016 14.945 16.188 1 40.56 28 PRO B O 1
ATOM 1650 N N . PRO B 1 29 ? 11.477 14.305 17.562 1 45.75 29 PRO B N 1
ATOM 1651 C CA . PRO B 1 29 ? 11.867 12.891 17.484 1 45.75 29 PRO B CA 1
ATOM 1652 C C . PRO B 1 29 ? 12.023 12.414 16.031 1 45.75 29 PRO B C 1
ATOM 1654 O O . PRO B 1 29 ? 11.172 12.703 15.195 1 45.75 29 PRO B O 1
ATOM 1657 N N . TYR B 1 30 ? 13.188 12.703 15.406 1 48.97 30 TYR B N 1
ATOM 1658 C CA . TYR B 1 30 ? 13.523 12.023 14.164 1 48.97 30 TYR B CA 1
ATOM 1659 C C . TYR B 1 30 ? 13.133 10.547 14.227 1 48.97 30 TYR B C 1
ATOM 1661 O O . TYR B 1 30 ? 12.984 9.984 15.312 1 48.97 30 TYR B O 1
ATOM 1669 N N . CYS B 1 31 ? 12.477 10.023 13.18 1 57.16 31 CYS B N 1
ATOM 1670 C CA . CYS B 1 31 ? 12.234 8.586 13.102 1 57.16 31 CYS B CA 1
ATOM 1671 C C . CYS B 1 31 ? 13.352 7.816 13.805 1 57.16 31 CYS B C 1
ATOM 1673 O O . CYS B 1 31 ? 13.133 6.703 14.281 1 57.16 31 CYS B O 1
ATOM 1675 N N . HIS B 1 32 ? 14.562 8.359 13.828 1 45.53 32 HIS B N 1
ATOM 1676 C CA . HIS B 1 32 ? 15.617 7.664 14.562 1 45.53 32 HIS B CA 1
ATOM 1677 C C . HIS B 1 32 ? 15.562 7.996 16.047 1 45.53 32 HIS B C 1
ATOM 1679 O O . HIS B 1 32 ? 16.266 7.387 16.859 1 45.53 32 HIS B O 1
ATOM 1685 N N . GLY B 1 33 ? 15.102 9.18 16.375 1 40.19 33 GLY B N 1
ATOM 1686 C CA . GLY B 1 33 ? 15.031 9.312 17.828 1 40.19 33 GLY B CA 1
ATOM 1687 C C . GLY B 1 33 ? 13.992 8.406 18.453 1 40.19 33 GLY B C 1
ATOM 1688 O O . GLY B 1 33 ? 13.32 7.645 17.766 1 40.19 33 GLY B O 1
ATOM 1689 N N . ASN B 1 34 ? 13.734 8.477 19.844 1 34.44 34 ASN B N 1
ATOM 1690 C CA . ASN B 1 34 ? 12.812 7.617 20.578 1 34.44 34 ASN B CA 1
ATOM 1691 C C . ASN B 1 34 ? 11.414 7.621 19.953 1 34.44 34 ASN B C 1
ATOM 1693 O O . ASN B 1 34 ? 10.531 8.359 20.406 1 34.44 34 ASN B O 1
ATOM 1697 N N . VAL B 1 35 ? 11.305 8.062 18.719 1 37.19 35 VAL B N 1
ATOM 1698 C CA . VAL B 1 35 ? 9.945 7.746 18.297 1 37.19 35 VAL B CA 1
ATOM 1699 C C . VAL B 1 35 ? 9.477 6.453 18.953 1 37.19 35 VAL B C 1
ATOM 1701 O O . VAL B 1 35 ? 10.211 5.457 18.969 1 37.19 35 VAL B O 1
ATOM 1704 N N . ASN B 1 36 ? 8.969 6.566 20 1 33.97 36 ASN B N 1
ATOM 1705 C CA . ASN B 1 36 ? 8.266 5.348 20.375 1 33.97 36 ASN B CA 1
ATOM 1706 C C . ASN B 1 36 ? 7.797 4.559 19.156 1 33.97 36 ASN B C 1
ATOM 1708 O O . ASN B 1 36 ? 6.734 4.84 18.609 1 33.97 36 ASN B O 1
ATOM 1712 N N . LEU B 1 37 ? 8.688 4.582 18.078 1 38.5 37 LEU B N 1
ATOM 1713 C CA . LEU B 1 37 ? 8.359 3.598 17.062 1 38.5 37 LEU B CA 1
ATOM 1714 C C . LEU B 1 37 ? 7.547 2.447 17.641 1 38.5 37 LEU B C 1
ATOM 1716 O O . LEU B 1 37 ? 7.996 1.776 18.578 1 38.5 37 LEU B O 1
ATOM 1720 N N . SER B 1 38 ? 6.445 2.721 17.828 1 37.25 38 SER B N 1
ATOM 1721 C CA . SER B 1 38 ? 5.801 1.528 18.375 1 37.25 38 SER B CA 1
ATOM 1722 C C . SER B 1 38 ? 6.672 0.292 18.188 1 37.25 38 SER B C 1
ATOM 1724 O O . SER B 1 38 ? 6.512 -0.703 18.891 1 37.25 38 SER B O 1
ATOM 1726 N N . HIS B 1 39 ? 7.406 -0.002 16.859 1 35.69 39 HIS B N 1
ATOM 1727 C CA . HIS B 1 39 ? 8.289 -1.163 16.891 1 35.69 39 HIS B CA 1
ATOM 1728 C C . HIS B 1 39 ? 9.75 -0.745 16.797 1 35.69 39 HIS B C 1
ATOM 1730 O O . HIS B 1 39 ? 10.281 -0.567 15.695 1 35.69 39 HIS B O 1
ATOM 1736 N N . PRO B 1 40 ? 10.312 0.314 17.312 1 36.44 40 PRO B N 1
ATOM 1737 C CA . PRO B 1 40 ? 11.781 0.318 17.281 1 36.44 40 PRO B CA 1
ATOM 1738 C C . PRO B 1 40 ? 12.367 -1.074 17.062 1 36.44 40 PRO B C 1
ATOM 1740 O O . PRO B 1 40 ? 11.625 -2.061 17.016 1 36.44 40 PRO B O 1
ATOM 1743 N N . GLY B 1 41 ? 13.664 -1.35 17.656 1 39.34 41 GLY B N 1
ATOM 1744 C CA . GLY B 1 41 ? 14.242 -2.66 17.906 1 39.34 41 GLY B CA 1
ATOM 1745 C C . GLY B 1 41 ? 13.227 -3.674 18.406 1 39.34 41 GLY B C 1
ATOM 1746 O O . GLY B 1 41 ? 13.594 -4.781 18.797 1 39.34 41 GLY B O 1
ATOM 1747 N N . GLY B 1 42 ? 12.156 -3.121 18.969 1 46.53 42 GLY B N 1
ATOM 1748 C CA . GLY B 1 42 ? 11.227 -3.967 19.703 1 46.53 42 GLY B CA 1
ATOM 1749 C C . GLY B 1 42 ? 10.398 -4.867 18.812 1 46.53 42 GLY B C 1
ATOM 1750 O O . GLY B 1 42 ? 10.359 -4.672 17.594 1 46.53 42 GLY B O 1
ATOM 1751 N N . ASN B 1 43 ? 9.844 -6.035 19.312 1 63.56 43 ASN B N 1
ATOM 1752 C CA . ASN B 1 43 ? 9.172 -7.203 18.766 1 63.56 43 ASN B CA 1
ATOM 1753 C C . ASN B 1 43 ? 7.887 -6.816 18.031 1 63.56 43 ASN B C 1
ATOM 1755 O O . ASN B 1 43 ? 6.941 -6.32 18.656 1 63.56 43 ASN B O 1
ATOM 1759 N N . ILE B 1 44 ? 8.023 -6.27 16.734 1 80.56 44 ILE B N 1
ATOM 1760 C CA . ILE B 1 44 ? 6.789 -6.199 15.969 1 80.56 44 ILE B CA 1
ATOM 1761 C C . ILE B 1 44 ? 5.953 -7.453 16.219 1 80.56 44 ILE B C 1
ATOM 1763 O O . ILE B 1 44 ? 6.434 -8.578 16.031 1 80.56 44 ILE B O 1
ATOM 1767 N N . GLU B 1 45 ? 4.902 -7.145 16.781 1 88.38 45 GLU B N 1
ATOM 1768 C CA . GLU B 1 45 ? 3.961 -8.258 16.906 1 88.38 45 GLU B CA 1
ATOM 1769 C C . GLU B 1 45 ? 3.102 -8.391 15.648 1 88.38 45 GLU B C 1
ATOM 1771 O O . GLU B 1 45 ? 2.357 -7.469 15.305 1 88.38 45 GLU B O 1
ATOM 1776 N N . LEU B 1 46 ? 3.262 -9.438 15.016 1 94.81 46 LEU B N 1
ATOM 1777 C CA . LEU B 1 46 ? 2.463 -9.68 13.82 1 94.81 46 LEU B CA 1
ATOM 1778 C C . LEU B 1 46 ? 1.115 -10.297 14.18 1 94.81 46 LEU B C 1
ATOM 1780 O O . LEU B 1 46 ? 1.047 -11.461 14.578 1 94.81 46 LEU B O 1
ATOM 1784 N N . ARG B 1 47 ? 0.151 -9.555 14.094 1 95.69 47 ARG B N 1
ATOM 1785 C CA . ARG B 1 47 ? -1.242 -9.93 14.305 1 95.69 47 ARG B CA 1
ATOM 1786 C C . ARG B 1 47 ? -2.18 -9.039 13.508 1 95.69 47 ARG B C 1
ATOM 1788 O O . ARG B 1 47 ? -1.762 -8 12.984 1 95.69 47 ARG B O 1
ATOM 1795 N N . ASP B 1 48 ? -3.336 -9.508 13.438 1 98.31 48 ASP B N 1
ATOM 1796 C CA . ASP B 1 48 ? -4.348 -8.664 12.805 1 98.31 48 ASP B CA 1
ATOM 1797 C C . ASP B 1 48 ? -4.863 -7.605 13.766 1 98.31 48 ASP B C 1
ATOM 1799 O O . ASP B 1 48 ? -5.496 -7.93 14.773 1 98.31 48 ASP B O 1
ATOM 1803 N N . TYR B 1 49 ? -4.676 -6.375 13.453 1 97.62 49 TYR B N 1
ATOM 1804 C CA . TYR B 1 49 ? -5.008 -5.27 14.344 1 97.62 49 TYR B CA 1
ATOM 1805 C C . TYR B 1 49 ? -6.449 -4.816 14.133 1 97.62 49 TYR B C 1
ATOM 1807 O O . TYR B 1 49 ? -6.953 -3.973 14.883 1 97.62 49 TYR B O 1
ATOM 1815 N N . GLY B 1 50 ? -7.133 -5.422 13.195 1 96.81 50 GLY B N 1
ATOM 1816 C CA . GLY B 1 50 ? -8.523 -5.07 12.93 1 96.81 50 GLY B CA 1
ATOM 1817 C C . GLY B 1 50 ? -8.703 -3.615 12.547 1 96.81 50 GLY B C 1
ATOM 1818 O O . GLY B 1 50 ? -7.84 -3.023 11.898 1 96.81 50 GLY B O 1
ATOM 1819 N N . GLN B 1 51 ? -9.773 -3.014 12.906 1 96.5 51 GLN B N 1
ATOM 1820 C CA . GLN B 1 51 ? -10.188 -1.69 12.453 1 96.5 51 GLN B CA 1
ATOM 1821 C C . GLN B 1 51 ? -9.609 -0.598 13.344 1 96.5 51 GLN B C 1
ATOM 1823 O O . GLN B 1 51 ? -10.164 0.497 13.438 1 96.5 51 GLN B O 1
ATOM 1828 N N . GLN B 1 52 ? -8.547 -0.895 14.008 1 95.88 52 GLN B N 1
ATOM 1829 C CA . GLN B 1 52 ? -7.887 0.102 14.844 1 95.88 52 GLN B CA 1
ATOM 1830 C C . GLN B 1 52 ? -6.871 0.907 14.031 1 95.88 52 GLN B C 1
ATOM 1832 O O . GLN B 1 52 ? -6.23 0.375 13.125 1 95.88 52 GLN B O 1
ATOM 1837 N N . PRO B 1 53 ? -6.754 2.24 14.445 1 97.69 53 PRO B N 1
ATOM 1838 C CA . PRO B 1 53 ? -5.625 2.963 13.859 1 97.69 53 PRO B CA 1
ATOM 1839 C C . PRO B 1 53 ? -4.293 2.244 14.062 1 97.69 53 PRO B C 1
ATOM 1841 O O . PRO B 1 53 ? -4.062 1.658 15.117 1 97.69 53 PRO B O 1
ATOM 1844 N N . LEU B 1 54 ? -3.482 2.234 13.031 1 97.06 54 LEU B N 1
ATOM 1845 C CA . LEU B 1 54 ? -2.209 1.528 13.117 1 97.06 54 LEU B CA 1
ATOM 1846 C C . LEU B 1 54 ? -1.109 2.295 12.391 1 97.06 54 LEU B 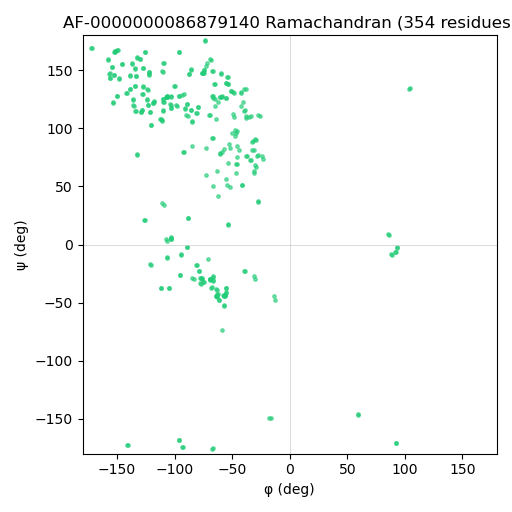C 1
ATOM 1848 O O . LEU B 1 54 ? -1.325 2.801 11.289 1 97.06 54 LEU B O 1
ATOM 1852 N N . VAL B 1 55 ? 0.029 2.518 13.016 1 96.94 55 VAL B N 1
ATOM 1853 C CA . VAL B 1 55 ? 1.289 2.949 12.414 1 96.94 55 VAL B CA 1
ATOM 1854 C C . VAL B 1 55 ? 2.359 1.883 12.641 1 96.94 55 VAL B C 1
ATOM 1856 O O . VAL B 1 55 ? 2.611 1.479 13.781 1 96.94 55 VAL B O 1
ATOM 1859 N N . ILE B 1 56 ? 2.943 1.416 11.523 1 95.62 56 ILE B N 1
ATOM 1860 C CA . ILE B 1 56 ? 3.854 0.286 11.664 1 95.62 56 ILE B CA 1
ATOM 1861 C C . ILE B 1 56 ? 4.953 0.374 10.609 1 95.62 56 ILE B C 1
ATOM 1863 O O . ILE B 1 56 ? 4.719 0.843 9.492 1 95.62 56 ILE B O 1
ATOM 1867 N N . ASN B 1 57 ? 6.188 -0.007 10.961 1 96.25 57 ASN B N 1
ATOM 1868 C CA . ASN B 1 57 ? 7.191 -0.244 9.93 1 96.25 57 ASN B CA 1
ATOM 1869 C C . ASN B 1 57 ? 6.844 -1.457 9.078 1 96.25 57 ASN B C 1
ATOM 1871 O O . ASN B 1 57 ? 7.238 -2.58 9.391 1 96.25 57 ASN B O 1
ATOM 1875 N N . ILE B 1 58 ? 6.152 -1.257 8.008 1 97.94 58 ILE B N 1
ATOM 1876 C CA . ILE B 1 58 ? 5.57 -2.355 7.25 1 97.94 58 ILE B CA 1
ATOM 1877 C C . ILE B 1 58 ? 6.656 -3.057 6.438 1 97.94 58 ILE B C 1
ATOM 1879 O O . ILE B 1 58 ? 6.535 -4.242 6.121 1 97.94 58 ILE B O 1
ATOM 1883 N N . ASP B 1 59 ? 7.68 -2.32 6.043 1 97.69 59 ASP B N 1
ATOM 1884 C CA . ASP B 1 59 ? 8.82 -2.959 5.402 1 97.69 59 ASP B CA 1
ATOM 1885 C C . ASP B 1 59 ? 9.422 -4.043 6.297 1 97.69 59 ASP B C 1
ATOM 1887 O O . ASP B 1 59 ? 9.562 -5.191 5.879 1 97.69 59 ASP B O 1
ATOM 1891 N N . GLN B 1 60 ? 9.711 -3.676 7.48 1 96.25 60 GLN B N 1
ATOM 1892 C CA . GLN B 1 60 ? 10.266 -4.629 8.438 1 96.25 60 GLN B CA 1
ATOM 1893 C C . GLN B 1 60 ? 9.273 -5.746 8.742 1 96.25 60 GLN B C 1
ATOM 1895 O O . GLN B 1 60 ? 9.656 -6.922 8.797 1 96.25 60 GLN B O 1
ATOM 1900 N N . ALA B 1 61 ? 7.988 -5.402 8.977 1 97.44 61 ALA B N 1
ATOM 1901 C CA . ALA B 1 61 ? 6.969 -6.406 9.266 1 97.44 61 ALA B CA 1
ATOM 1902 C C . ALA B 1 61 ? 6.887 -7.438 8.141 1 97.44 61 ALA B C 1
ATOM 1904 O O . ALA B 1 61 ? 6.805 -8.641 8.398 1 97.44 61 ALA B O 1
ATOM 1905 N N . THR B 1 62 ? 6.91 -6.953 6.922 1 98.44 62 THR B N 1
ATOM 1906 C CA . THR B 1 62 ? 6.812 -7.824 5.754 1 98.44 62 THR B CA 1
ATOM 1907 C C . THR B 1 62 ? 8.016 -8.758 5.676 1 98.44 62 THR B C 1
ATOM 1909 O O . THR B 1 62 ? 7.867 -9.961 5.445 1 98.44 62 THR B O 1
ATOM 1912 N N . LYS B 1 63 ? 9.195 -8.195 5.914 1 97.44 63 LYS B N 1
ATOM 1913 C CA . LYS B 1 63 ? 10.422 -8.984 5.832 1 97.44 63 LYS B CA 1
ATOM 1914 C C . LYS B 1 63 ? 10.5 -9.992 6.977 1 97.44 63 LYS B C 1
ATOM 1916 O O . LYS B 1 63 ? 11.031 -11.094 6.809 1 97.44 63 LYS B O 1
ATOM 1921 N N . TYR B 1 64 ? 9.922 -9.648 8.055 1 96.25 64 TYR B N 1
ATOM 1922 C CA . TYR B 1 64 ? 9.961 -10.492 9.242 1 96.25 64 TYR B CA 1
ATOM 1923 C C . TYR B 1 64 ? 8.984 -11.656 9.117 1 96.25 64 TYR B C 1
ATOM 1925 O O . TYR B 1 64 ? 9.219 -12.734 9.664 1 96.25 64 TYR B O 1
ATOM 1933 N N . ASN B 1 65 ? 7.902 -11.469 8.477 1 97.88 65 ASN B N 1
ATOM 1934 C CA . ASN B 1 65 ? 6.895 -12.508 8.32 1 97.88 65 ASN B CA 1
ATOM 1935 C C . ASN B 1 65 ? 7.457 -13.719 7.578 1 97.88 65 ASN B C 1
ATOM 1937 O O . ASN B 1 65 ? 7.992 -13.586 6.48 1 97.88 65 ASN B O 1
ATOM 1941 N N . GLN B 1 66 ? 7.316 -14.914 8.164 1 97.75 66 GLN B N 1
ATOM 1942 C CA . GLN B 1 66 ? 7.793 -16.141 7.512 1 97.75 66 GLN B CA 1
ATOM 1943 C C . GLN B 1 66 ? 6.625 -16.969 6.98 1 97.75 66 GLN B C 1
ATOM 1945 O O . GLN B 1 66 ? 6.832 -17.922 6.23 1 97.75 66 GLN B O 1
ATOM 1950 N N . ASN B 1 67 ? 5.418 -16.578 7.398 1 98.38 67 ASN B N 1
ATOM 1951 C CA . ASN B 1 67 ? 4.234 -17.312 6.984 1 98.38 67 ASN B CA 1
ATOM 1952 C C . ASN B 1 67 ? 3.879 -17.031 5.527 1 98.38 67 ASN B C 1
ATOM 1954 O O . ASN B 1 67 ? 4.148 -15.945 5.016 1 98.38 67 ASN B O 1
ATOM 1958 N N . TYR B 1 68 ? 3.268 -18.047 4.906 1 98.44 68 TYR B N 1
ATOM 1959 C CA . TYR B 1 68 ? 2.746 -17.828 3.562 1 98.44 68 TYR B CA 1
ATOM 1960 C C . TYR B 1 68 ? 1.798 -16.641 3.531 1 98.44 68 TYR B C 1
ATOM 1962 O O . TYR B 1 68 ? 1.841 -15.82 2.605 1 98.44 68 TYR B O 1
ATOM 1970 N N . ARG B 1 69 ? 0.966 -16.547 4.551 1 98.5 69 ARG B N 1
ATOM 1971 C CA . ARG B 1 69 ? 0.03 -15.43 4.664 1 98.5 69 ARG B CA 1
ATOM 1972 C C . ARG B 1 69 ? -0.26 -15.102 6.121 1 98.5 69 ARG B C 1
ATOM 1974 O O . ARG B 1 69 ? -0.529 -16 6.926 1 98.5 69 ARG B O 1
ATOM 1981 N N . THR B 1 70 ? -0.118 -13.875 6.496 1 98.62 70 THR B N 1
ATOM 1982 C CA . THR B 1 70 ? -0.518 -13.32 7.785 1 98.62 70 THR B CA 1
ATOM 1983 C C . THR B 1 70 ? -1.375 -12.07 7.602 1 98.62 70 THR B C 1
ATOM 1985 O O . THR B 1 70 ? -0.917 -11.078 7.035 1 98.62 70 THR B O 1
ATOM 1988 N N . ALA B 1 71 ? -2.621 -12.156 8.023 1 98.75 71 ALA B N 1
ATOM 1989 C CA . ALA B 1 71 ? -3.416 -10.93 8.023 1 98.75 71 ALA B CA 1
ATOM 1990 C C . ALA B 1 71 ? -2.881 -9.93 9.039 1 98.75 71 ALA B C 1
ATOM 1992 O O . ALA B 1 71 ? -2.693 -10.266 10.211 1 98.75 71 ALA B O 1
ATOM 1993 N N . LEU B 1 72 ? -2.625 -8.695 8.617 1 98.69 72 LEU B N 1
ATOM 1994 C CA . LEU B 1 72 ? -2.029 -7.676 9.469 1 98.69 72 LEU B CA 1
ATOM 1995 C C . LEU B 1 72 ? -3.076 -6.656 9.906 1 98.69 72 LEU B C 1
ATOM 1997 O O . LEU B 1 72 ? -3.014 -6.141 11.023 1 98.69 72 LEU B O 1
ATOM 2001 N N . TRP B 1 73 ? -3.967 -6.316 9.078 1 98.69 73 TRP B N 1
ATOM 2002 C CA . TRP B 1 73 ? -4.984 -5.297 9.312 1 98.69 73 TRP B CA 1
ATOM 2003 C C . TRP B 1 73 ? -6.227 -5.566 8.477 1 98.69 73 TRP B C 1
ATOM 2005 O O . TRP B 1 73 ? -6.137 -5.715 7.254 1 98.69 73 TRP B O 1
ATOM 2015 N N . THR B 1 74 ? -7.344 -5.719 9.086 1 98.81 74 THR B N 1
ATOM 2016 C CA . THR B 1 74 ? -8.617 -5.957 8.414 1 98.81 74 THR B CA 1
ATOM 2017 C C . THR B 1 74 ? -9.617 -4.855 8.75 1 98.81 74 THR B C 1
ATOM 2019 O O . THR B 1 74 ? -10.18 -4.828 9.844 1 98.81 74 THR B O 1
ATOM 2022 N N . GLY B 1 75 ? -9.797 -3.957 7.801 1 98.62 75 GLY B N 1
ATOM 2023 C CA . GLY B 1 75 ? -10.781 -2.895 7.949 1 98.62 75 GLY B CA 1
ATOM 2024 C C . GLY B 1 75 ? -12.109 -3.215 7.289 1 98.62 75 GLY B C 1
ATOM 2025 O O . GLY B 1 75 ? -12.383 -4.371 6.965 1 98.62 75 GLY B O 1
ATOM 2026 N N . LYS B 1 76 ? -12.961 -2.207 7.176 1 98.31 76 LYS B N 1
ATOM 2027 C CA . LYS B 1 76 ? -14.273 -2.373 6.547 1 98.31 76 LYS B CA 1
ATOM 2028 C C . LYS B 1 76 ? -14.141 -2.467 5.031 1 98.31 76 LYS B C 1
ATOM 2030 O O . LYS B 1 76 ? -14.883 -3.215 4.387 1 98.31 76 LYS B O 1
ATOM 2035 N N . HIS B 1 77 ? -13.148 -1.773 4.504 1 98.75 77 HIS B N 1
ATOM 2036 C CA . HIS B 1 77 ? -13.172 -1.586 3.057 1 98.75 77 HIS B CA 1
ATOM 2037 C C . HIS B 1 77 ? -11.914 -2.158 2.408 1 98.75 77 HIS B C 1
ATOM 2039 O O . HIS B 1 77 ? -11.883 -2.373 1.195 1 98.75 77 HIS B O 1
ATOM 2045 N N . PHE B 1 78 ? -10.859 -2.41 3.223 1 98.81 78 PHE B N 1
ATOM 2046 C CA . PHE B 1 78 ? -9.719 -3.135 2.678 1 98.81 78 PHE B CA 1
ATOM 2047 C C . PHE B 1 78 ? -9.023 -3.951 3.764 1 98.81 78 PHE B C 1
ATOM 2049 O O . PHE B 1 78 ? -9.383 -3.859 4.941 1 98.81 78 PHE B O 1
ATOM 2056 N N . GLN B 1 79 ? -8.141 -4.84 3.344 1 98.94 79 GLN B N 1
ATOM 2057 C CA . GLN B 1 79 ? -7.352 -5.73 4.188 1 98.94 79 GLN B CA 1
ATOM 2058 C C . GLN B 1 79 ? -5.887 -5.758 3.748 1 98.94 79 GLN B C 1
ATOM 2060 O O . GLN B 1 79 ? -5.594 -5.781 2.551 1 98.94 79 GLN B O 1
ATOM 2065 N N . VAL B 1 80 ? -5.012 -5.707 4.738 1 98.94 80 VAL B N 1
ATOM 2066 C CA . VAL B 1 80 ? -3.58 -5.832 4.484 1 98.94 80 VAL B CA 1
ATOM 2067 C C . VAL B 1 80 ? -3.088 -7.199 4.953 1 98.94 80 VAL B C 1
ATOM 2069 O O . VAL B 1 80 ? -3.307 -7.582 6.102 1 98.94 80 VAL B O 1
ATOM 2072 N N . THR B 1 81 ? -2.402 -7.945 4.074 1 98.88 81 THR B N 1
ATOM 2073 C CA . THR B 1 81 ? -1.759 -9.203 4.438 1 98.88 81 THR B CA 1
ATOM 2074 C C . THR B 1 81 ? -0.266 -9.156 4.129 1 98.88 81 THR B C 1
ATOM 2076 O O . THR B 1 81 ? 0.159 -8.461 3.199 1 98.88 81 THR B O 1
ATOM 2079 N N . LEU B 1 82 ? 0.492 -9.852 4.969 1 98.81 82 LEU B N 1
ATOM 2080 C CA . LEU B 1 82 ? 1.905 -10.109 4.723 1 98.81 82 LEU B CA 1
ATOM 2081 C C . LEU B 1 82 ? 2.105 -11.523 4.176 1 98.81 82 LEU B C 1
ATOM 2083 O O . LEU B 1 82 ? 1.482 -12.477 4.652 1 98.81 82 LEU B O 1
ATOM 2087 N N . MET B 1 83 ? 2.971 -11.656 3.127 1 98.88 83 MET B N 1
ATOM 2088 C CA . MET B 1 83 ? 3.213 -12.977 2.553 1 98.88 83 MET B CA 1
ATOM 2089 C C . MET B 1 83 ? 4.703 -13.219 2.346 1 98.88 83 MET B C 1
ATOM 2091 O O . MET B 1 83 ? 5.449 -12.289 2.039 1 98.88 83 MET B O 1
ATOM 2095 N N . SER B 1 84 ? 5.082 -14.414 2.525 1 98.81 84 SER B N 1
ATOM 2096 C CA . SER B 1 84 ? 6.406 -14.922 2.172 1 98.81 84 SER B CA 1
ATOM 2097 C C . SER B 1 84 ? 6.312 -16.078 1.185 1 98.81 84 SER B C 1
ATOM 2099 O O . SER B 1 84 ? 5.742 -17.125 1.501 1 98.81 84 SER B O 1
ATOM 2101 N N . ILE B 1 85 ? 6.793 -15.859 -0.003 1 98.75 85 ILE B N 1
ATOM 2102 C CA . ILE B 1 85 ? 6.773 -16.875 -1.047 1 98.75 85 ILE B CA 1
ATOM 2103 C C . ILE B 1 85 ? 8.164 -17.484 -1.198 1 98.75 85 ILE B C 1
ATOM 2105 O O . ILE B 1 85 ? 9.117 -16.797 -1.55 1 98.75 85 ILE B O 1
ATOM 2109 N N . ARG B 1 86 ? 8.344 -18.75 -1.015 1 98.19 86 ARG B N 1
ATOM 2110 C CA . ARG B 1 86 ? 9.641 -19.422 -1.027 1 98.19 86 ARG B CA 1
ATOM 2111 C C . ARG B 1 86 ? 10.242 -19.422 -2.428 1 98.19 86 ARG B C 1
ATOM 2113 O O . ARG B 1 86 ? 9.531 -19.25 -3.418 1 98.19 86 ARG B O 1
ATOM 2120 N N . VAL B 1 87 ? 11.562 -19.609 -2.377 1 97.75 87 VAL B N 1
ATOM 2121 C CA . VAL B 1 87 ? 12.289 -19.688 -3.639 1 97.75 87 VAL B CA 1
ATOM 2122 C C . VAL B 1 87 ? 11.68 -20.781 -4.516 1 97.75 87 VAL B C 1
ATOM 2124 O O . VAL B 1 87 ? 11.43 -21.891 -4.051 1 97.75 87 VAL B O 1
ATOM 2127 N N . GLY B 1 88 ? 11.336 -20.375 -5.742 1 96.81 88 GLY B N 1
ATOM 2128 C CA . GLY B 1 88 ? 10.82 -21.344 -6.699 1 96.81 88 GLY B CA 1
ATOM 2129 C C . GLY B 1 88 ? 9.312 -21.516 -6.621 1 96.81 88 GLY B C 1
ATOM 2130 O O . GLY B 1 88 ? 8.703 -22.125 -7.504 1 96.81 88 GLY B O 1
ATOM 2131 N N . GLU B 1 89 ? 8.68 -20.953 -5.629 1 98.12 89 GLU B N 1
ATOM 2132 C CA . GLU B 1 89 ? 7.23 -21.062 -5.465 1 98.12 89 GLU B CA 1
ATOM 2133 C C . GLU B 1 89 ? 6.523 -19.844 -6.051 1 98.12 89 GLU B C 1
ATOM 2135 O O . GLU B 1 89 ? 7.168 -18.875 -6.445 1 98.12 89 GLU B O 1
ATOM 2140 N N . ASP B 1 90 ? 5.25 -19.953 -6.223 1 98.12 90 ASP B N 1
ATOM 2141 C CA . ASP B 1 90 ? 4.402 -18.844 -6.664 1 98.12 90 ASP B CA 1
ATOM 2142 C C . ASP B 1 90 ? 3.236 -18.625 -5.699 1 98.12 90 ASP B C 1
ATOM 2144 O O . ASP B 1 90 ? 3.059 -19.391 -4.75 1 98.12 90 ASP B O 1
ATOM 2148 N N . ILE B 1 91 ? 2.592 -17.484 -5.832 1 97.19 91 ILE B N 1
ATOM 2149 C CA . ILE B 1 91 ? 1.4 -17.219 -5.031 1 97.19 91 ILE B CA 1
ATOM 2150 C C . ILE B 1 91 ? 0.279 -18.172 -5.449 1 97.19 91 ILE B C 1
ATOM 2152 O O . ILE B 1 91 ? -0.492 -18.641 -4.609 1 97.19 91 ILE B O 1
ATOM 2156 N N . GLY B 1 92 ? 0.244 -18.578 -6.719 1 95.69 92 GLY B N 1
ATOM 2157 C CA . GLY B 1 92 ? -0.833 -19.375 -7.305 1 95.69 92 GLY B CA 1
ATOM 2158 C C . GLY B 1 92 ? -1.754 -18.547 -8.188 1 95.69 92 GLY B C 1
ATOM 2159 O O . GLY B 1 92 ? -2.16 -17.453 -7.816 1 95.69 92 GLY B O 1
ATOM 2160 N N . LEU B 1 93 ? -2.035 -19.156 -9.352 1 96.31 93 LEU B N 1
ATOM 2161 C CA . LEU B 1 93 ? -2.924 -18.469 -10.281 1 96.31 93 LEU B CA 1
ATOM 2162 C C . LEU B 1 93 ? -4.332 -18.359 -9.711 1 96.31 93 LEU B C 1
ATOM 2164 O O . LEU B 1 93 ? -4.918 -19.359 -9.289 1 96.31 93 LEU B O 1
ATOM 2168 N N . GLU B 1 94 ? -4.863 -17.141 -9.672 1 96.25 94 GLU B N 1
ATOM 2169 C CA . GLU B 1 94 ? -6.18 -16.906 -9.086 1 96.25 94 GLU B CA 1
ATOM 2170 C C . GLU B 1 94 ? -6.863 -15.703 -9.719 1 96.25 94 GLU B C 1
ATOM 2172 O O . GLU B 1 94 ? -6.254 -14.992 -10.523 1 96.25 94 GLU B O 1
ATOM 2177 N N . VAL B 1 95 ? -8.125 -15.586 -9.461 1 97.31 95 VAL B N 1
ATOM 2178 C CA . VAL B 1 95 ? -8.945 -14.453 -9.883 1 97.31 95 VAL B CA 1
ATOM 2179 C C . VAL B 1 95 ? -9.891 -14.055 -8.75 1 97.31 95 VAL B C 1
ATOM 2181 O O . VAL B 1 95 ? -10.422 -14.914 -8.047 1 97.31 95 VAL B O 1
ATOM 2184 N N . HIS B 1 96 ? -9.977 -12.758 -8.477 1 97.31 96 HIS B N 1
ATOM 2185 C CA . HIS B 1 96 ? -11 -12.18 -7.617 1 97.31 96 HIS B CA 1
ATOM 2186 C C . HIS B 1 96 ? -11.969 -11.312 -8.414 1 97.31 96 HIS B C 1
ATOM 2188 O O . HIS B 1 96 ? -11.633 -10.195 -8.805 1 97.31 96 HIS B O 1
ATOM 2194 N N . PRO B 1 97 ? -13.211 -11.719 -8.648 1 96.88 97 PRO B N 1
ATOM 2195 C CA . PRO B 1 97 ? -14.125 -10.977 -9.516 1 96.88 97 PRO B CA 1
ATOM 2196 C C . PRO B 1 97 ? -14.516 -9.617 -8.945 1 96.88 97 PRO B C 1
ATOM 2198 O O . PRO B 1 97 ? -14.812 -8.688 -9.695 1 96.88 97 PRO B O 1
ATOM 2201 N N . THR B 1 98 ? -14.492 -9.484 -7.648 1 97.75 98 THR B N 1
ATOM 2202 C CA . THR B 1 98 ? -15.047 -8.289 -7.035 1 97.75 98 THR B CA 1
ATOM 2203 C C . THR B 1 98 ? -14.023 -7.625 -6.113 1 97.75 98 THR B C 1
ATOM 2205 O O . THR B 1 98 ? -14.398 -6.957 -5.145 1 97.75 98 THR B O 1
ATOM 2208 N N . THR B 1 99 ? -12.758 -7.914 -6.312 1 98.38 99 THR B N 1
ATOM 2209 C CA . THR B 1 99 ? -11.719 -7.387 -5.434 1 98.38 99 THR B CA 1
ATOM 2210 C C . THR B 1 99 ? -10.539 -6.863 -6.246 1 98.38 99 THR B C 1
ATOM 2212 O O . THR B 1 99 ? -9.984 -7.59 -7.074 1 98.38 99 THR B O 1
ATOM 2215 N N . ASP B 1 100 ? -10.227 -5.555 -6.129 1 98.75 100 ASP B N 1
ATOM 2216 C CA . ASP B 1 100 ? -8.93 -5.062 -6.586 1 98.75 100 ASP B CA 1
ATOM 2217 C C . ASP B 1 100 ? -7.816 -5.465 -5.621 1 98.75 100 ASP B C 1
ATOM 2219 O O . ASP B 1 100 ? -8.039 -5.551 -4.41 1 98.75 100 ASP B O 1
ATOM 2223 N N . GLN B 1 101 ? -6.602 -5.695 -6.184 1 98.88 101 GLN B N 1
ATOM 2224 C CA . GLN B 1 101 ? -5.465 -6.035 -5.336 1 98.88 101 GLN B CA 1
ATOM 2225 C C . GLN B 1 101 ? -4.277 -5.117 -5.617 1 98.88 101 GLN B C 1
ATOM 2227 O O . GLN B 1 101 ? -4.016 -4.766 -6.77 1 98.88 101 GLN B O 1
ATOM 2232 N N . PHE B 1 102 ? -3.654 -4.66 -4.574 1 98.94 102 PHE B N 1
ATOM 2233 C CA . PHE B 1 102 ? -2.359 -3.986 -4.57 1 98.94 102 PHE B CA 1
ATOM 2234 C C . PHE B 1 102 ? -1.291 -4.871 -3.941 1 98.94 102 PHE B C 1
ATOM 2236 O O . PHE B 1 102 ? -1.462 -5.355 -2.82 1 98.94 102 PHE B O 1
ATOM 2243 N N . ILE B 1 103 ? -0.183 -5.129 -4.656 1 98.94 103 ILE B N 1
ATOM 2244 C CA . ILE B 1 103 ? 0.899 -5.961 -4.141 1 98.94 103 ILE B CA 1
ATOM 2245 C C . ILE B 1 103 ? 2.207 -5.172 -4.156 1 98.94 103 ILE B C 1
ATOM 2247 O O . ILE B 1 103 ? 2.643 -4.699 -5.207 1 98.94 103 ILE B O 1
ATOM 2251 N N . ARG B 1 104 ? 2.818 -4.992 -3.021 1 98.81 104 ARG B N 1
ATOM 2252 C CA . ARG B 1 104 ? 4.102 -4.309 -2.869 1 98.81 104 ARG B CA 1
ATOM 2253 C C . ARG B 1 104 ? 5.215 -5.305 -2.57 1 98.81 104 ARG B C 1
ATOM 2255 O O . ARG B 1 104 ? 5.109 -6.105 -1.639 1 98.81 104 ARG B O 1
ATOM 2262 N N . ILE B 1 105 ? 6.293 -5.242 -3.393 1 98.69 105 ILE B N 1
ATOM 2263 C CA . ILE B 1 105 ? 7.441 -6.109 -3.145 1 98.69 105 ILE B CA 1
ATOM 2264 C C . ILE B 1 105 ? 8.438 -5.395 -2.236 1 98.69 105 ILE B C 1
ATOM 2266 O O . ILE B 1 105 ? 9 -4.359 -2.609 1 98.69 105 ILE B O 1
ATOM 2270 N N . GLU B 1 106 ? 8.633 -5.969 -1.072 1 98.69 106 GLU B N 1
ATOM 2271 C CA . GLU B 1 106 ? 9.57 -5.391 -0.117 1 98.69 106 GLU B CA 1
ATOM 2272 C C . GLU B 1 106 ? 10.945 -6.043 -0.227 1 98.69 106 GLU B C 1
ATOM 2274 O O . GLU B 1 106 ? 11.953 -5.461 0.184 1 98.69 106 GLU B O 1
ATOM 2279 N N . GLU B 1 107 ? 11 -7.246 -0.667 1 98.5 107 GLU B N 1
ATOM 2280 C CA . GLU B 1 107 ? 12.242 -7.996 -0.839 1 98.5 107 GLU B CA 1
ATOM 2281 C C . GLU B 1 107 ? 12.07 -9.102 -1.876 1 98.5 107 GLU B C 1
ATOM 2283 O O . GLU B 1 107 ? 11.039 -9.773 -1.919 1 98.5 107 GLU B O 1
ATOM 2288 N N . GLY B 1 108 ? 13.156 -9.344 -2.688 1 97.81 108 GLY B N 1
ATOM 2289 C CA . GLY B 1 108 ? 13.133 -10.398 -3.691 1 97.81 108 GLY B CA 1
ATOM 2290 C C . GLY B 1 108 ? 12.68 -9.906 -5.055 1 97.81 108 GLY B C 1
ATOM 2291 O O . GLY B 1 108 ? 12.695 -8.711 -5.328 1 97.81 108 GLY B O 1
ATOM 2292 N N . GLN B 1 109 ? 12.461 -10.828 -5.922 1 97.06 109 GLN B N 1
ATOM 2293 C CA . GLN B 1 109 ? 12.008 -10.547 -7.281 1 97.06 109 GLN B CA 1
ATOM 2294 C C . GLN B 1 109 ? 11.07 -11.648 -7.785 1 97.06 109 GLN B C 1
ATOM 2296 O O . GLN B 1 109 ? 11.117 -12.781 -7.305 1 97.06 109 GLN B O 1
ATOM 2301 N N . GLY B 1 110 ? 10.242 -11.242 -8.742 1 97.56 110 GLY B N 1
ATOM 2302 C CA . GLY B 1 110 ? 9.297 -12.211 -9.266 1 97.56 110 GLY B CA 1
ATOM 2303 C C . GLY B 1 110 ? 8.789 -11.859 -10.656 1 97.56 110 GLY B C 1
ATOM 2304 O O . GLY B 1 110 ? 8.93 -10.711 -11.094 1 97.56 110 GLY B O 1
ATOM 2305 N N . LEU B 1 111 ? 8.312 -12.875 -11.305 1 97.25 111 LEU B N 1
ATOM 2306 C CA . LEU B 1 111 ? 7.586 -12.703 -12.562 1 97.25 111 LEU B CA 1
ATOM 2307 C C . LEU B 1 111 ? 6.098 -12.508 -12.305 1 97.25 111 LEU B C 1
ATOM 2309 O O . LEU B 1 111 ? 5.453 -13.359 -11.688 1 97.25 111 LEU B O 1
ATOM 2313 N N . VAL B 1 112 ? 5.594 -11.352 -12.766 1 97.94 112 VAL B N 1
ATOM 2314 C CA . VAL B 1 112 ? 4.172 -11.039 -12.656 1 97.94 112 VAL B CA 1
ATOM 2315 C C . VAL B 1 112 ? 3.459 -11.398 -13.961 1 97.94 112 VAL B C 1
ATOM 2317 O O . VAL B 1 112 ? 3.881 -10.992 -15.039 1 97.94 112 VAL B O 1
ATOM 2320 N N . GLN B 1 113 ? 2.408 -12.164 -13.82 1 97.94 113 GLN B N 1
ATOM 2321 C CA . GLN B 1 113 ? 1.586 -12.531 -14.969 1 97.94 113 GLN B CA 1
ATOM 2322 C C . GLN B 1 113 ? 0.114 -12.227 -14.711 1 97.94 113 GLN B C 1
ATOM 2324 O O . GLN B 1 113 ? -0.418 -12.547 -13.648 1 97.94 113 GLN B O 1
ATOM 2329 N N . MET B 1 114 ? -0.496 -11.539 -15.633 1 98.25 114 MET B N 1
ATOM 2330 C CA . MET B 1 114 ? -1.924 -11.242 -15.562 1 98.25 114 MET B CA 1
ATOM 2331 C C . MET B 1 114 ? -2.59 -11.438 -16.922 1 98.25 114 MET B C 1
ATOM 2333 O O . MET B 1 114 ? -1.927 -11.367 -17.953 1 98.25 114 MET B O 1
ATOM 2337 N N . GLY B 1 115 ? -3.865 -11.688 -16.922 1 98.19 115 GLY B N 1
ATOM 2338 C CA . GLY B 1 115 ? -4.645 -11.805 -18.141 1 98.19 115 GLY B CA 1
ATOM 2339 C C . GLY B 1 115 ? -6.137 -11.914 -17.891 1 98.19 115 GLY B C 1
ATOM 2340 O O . GLY B 1 115 ? -6.566 -12.062 -16.734 1 98.19 115 GLY B O 1
ATOM 2341 N N . ASP B 1 116 ? -6.941 -11.805 -18.938 1 97.56 116 ASP B N 1
ATOM 2342 C CA . ASP B 1 116 ? -8.398 -11.852 -18.859 1 97.56 116 ASP B CA 1
ATOM 2343 C C . ASP B 1 116 ? -8.891 -13.289 -18.734 1 97.56 116 ASP B C 1
ATOM 2345 O O . ASP B 1 116 ? -10.008 -13.531 -18.25 1 97.56 116 ASP B O 1
ATOM 2349 N N . GLU B 1 117 ? -8.047 -14.195 -19.188 1 97.62 117 GLU B N 1
ATOM 2350 C CA . GLU B 1 117 ? -8.391 -15.617 -19.141 1 97.62 117 GLU B CA 1
ATOM 2351 C C . GLU B 1 117 ? -7.285 -16.422 -18.469 1 97.62 117 GLU B C 1
ATOM 2353 O O . GLU B 1 117 ? -6.105 -16.062 -18.547 1 97.62 117 GLU B O 1
ATOM 2358 N N . LYS B 1 118 ? -7.723 -17.531 -17.859 1 96.75 118 LYS B N 1
ATOM 2359 C CA . LYS B 1 118 ? -6.832 -18.391 -17.078 1 96.75 118 LYS B CA 1
ATOM 2360 C C . LYS B 1 118 ? -5.637 -18.828 -17.922 1 96.75 118 LYS B C 1
ATOM 2362 O O . LYS B 1 118 ? -4.516 -18.922 -17.406 1 96.75 118 LYS B O 1
ATOM 2367 N N . ASP B 1 119 ? -5.844 -19.094 -19.203 1 96.75 119 ASP B N 1
ATOM 2368 C CA . ASP B 1 119 ? -4.809 -19.672 -20.047 1 96.75 119 ASP B CA 1
ATOM 2369 C C . ASP B 1 119 ? -4.184 -18.625 -20.953 1 96.75 119 ASP B C 1
ATOM 2371 O O . ASP B 1 119 ? -3.43 -18.953 -21.875 1 96.75 119 ASP B O 1
ATOM 2375 N N . LYS B 1 120 ? -4.527 -17.422 -20.781 1 97.06 120 LYS B N 1
ATOM 2376 C CA . LYS B 1 120 ? -3.994 -16.344 -21.594 1 97.06 120 LYS B CA 1
ATOM 2377 C C . LYS B 1 120 ? -3.543 -15.172 -20.734 1 97.06 120 LYS B C 1
ATOM 2379 O O . LYS B 1 120 ? -4.207 -14.133 -20.688 1 97.06 120 LYS B O 1
ATOM 2384 N N . LEU B 1 121 ? -2.441 -15.336 -20.156 1 97.38 121 LEU B N 1
ATOM 2385 C CA . LEU B 1 121 ? -1.843 -14.297 -19.312 1 97.38 121 LEU B CA 1
ATOM 2386 C C . LEU B 1 121 ? -0.901 -13.414 -20.141 1 97.38 121 LEU B C 1
ATOM 2388 O O . LEU B 1 121 ? 0.319 -13.5 -19.984 1 97.38 121 LEU B O 1
ATOM 2392 N N . ASN B 1 122 ? -1.448 -12.492 -20.875 1 95.75 122 ASN B N 1
ATOM 2393 C CA . ASN B 1 122 ? -0.726 -11.711 -21.875 1 95.75 122 ASN B CA 1
ATOM 2394 C C . ASN B 1 122 ? 0.055 -10.562 -21.234 1 95.75 122 ASN B C 1
ATOM 2396 O O . ASN B 1 122 ? 0.896 -9.945 -21.875 1 95.75 122 ASN B O 1
ATOM 2400 N N . PHE B 1 123 ? -0.229 -10.188 -20.062 1 95.69 123 PHE B N 1
ATOM 2401 C CA . PHE B 1 123 ? 0.571 -9.234 -19.312 1 95.69 123 PHE B CA 1
ATOM 2402 C C . PHE B 1 123 ? 1.647 -9.945 -18.5 1 95.69 123 PHE B C 1
ATOM 2404 O O . PHE B 1 123 ? 1.338 -10.703 -17.578 1 95.69 123 PHE B O 1
ATOM 2411 N N . GLN B 1 124 ? 2.91 -9.758 -18.875 1 95.62 124 GLN B N 1
ATOM 2412 C CA . GLN B 1 124 ? 4.027 -10.391 -18.188 1 95.62 124 GLN B CA 1
ATOM 2413 C C . GLN B 1 124 ? 5.176 -9.406 -17.969 1 95.62 124 GLN B C 1
ATOM 2415 O O . GLN B 1 124 ? 5.656 -8.797 -18.938 1 95.62 124 GLN B O 1
ATOM 2420 N N . THR B 1 125 ? 5.551 -9.266 -16.828 1 95.44 125 THR B N 1
ATOM 2421 C CA . THR B 1 125 ? 6.664 -8.367 -16.531 1 95.44 125 THR B CA 1
ATOM 2422 C C . THR B 1 125 ? 7.336 -8.75 -15.211 1 95.44 125 THR B C 1
ATOM 2424 O O . THR B 1 125 ? 6.699 -9.32 -14.328 1 95.44 125 THR B O 1
ATOM 2427 N N . MET B 1 126 ? 8.648 -8.539 -15.125 1 96.06 126 MET B N 1
ATOM 2428 C CA . MET B 1 126 ? 9.383 -8.742 -13.875 1 96.06 126 MET B CA 1
ATOM 2429 C C . MET B 1 126 ? 9.133 -7.598 -12.906 1 96.06 126 MET B C 1
ATOM 2431 O O . MET B 1 126 ? 8.898 -6.461 -13.32 1 96.06 126 MET B O 1
ATOM 2435 N N . ALA B 1 127 ? 9.141 -7.922 -11.625 1 96.06 127 ALA B N 1
ATOM 2436 C CA . ALA B 1 127 ? 9.062 -6.941 -10.547 1 96.06 127 ALA B CA 1
ATOM 2437 C C . ALA B 1 127 ? 10.016 -7.309 -9.414 1 96.06 127 ALA B C 1
ATOM 2439 O O . ALA B 1 127 ? 10.281 -8.484 -9.164 1 96.06 127 ALA B O 1
ATOM 2440 N N . CYS B 1 128 ? 10.578 -6.34 -8.773 1 96.75 128 CYS B N 1
ATOM 2441 C CA . CYS B 1 128 ? 11.508 -6.574 -7.68 1 96.75 128 CYS B CA 1
ATOM 2442 C C . CYS B 1 128 ? 11.305 -5.559 -6.559 1 96.75 128 CYS B C 1
ATOM 2444 O O . CYS B 1 128 ? 10.305 -4.84 -6.547 1 96.75 128 CYS B O 1
ATOM 2446 N N . GLU B 1 129 ? 12.164 -5.59 -5.617 1 97.25 129 GLU B N 1
ATOM 2447 C CA . GLU B 1 129 ? 12.039 -4.695 -4.473 1 97.25 129 GLU B CA 1
ATOM 2448 C C . GLU B 1 129 ? 11.641 -3.287 -4.91 1 97.25 129 GLU B C 1
ATOM 2450 O O . GLU B 1 129 ? 12.172 -2.766 -5.895 1 97.25 129 GLU B O 1
ATOM 2455 N N . ASP B 1 130 ? 10.625 -2.664 -4.293 1 97.56 130 ASP B N 1
ATOM 2456 C CA . ASP B 1 130 ? 10.164 -1.29 -4.469 1 97.56 130 ASP B CA 1
ATOM 2457 C C . ASP B 1 130 ? 9.07 -1.207 -5.535 1 97.56 130 ASP B C 1
ATOM 2459 O O . ASP B 1 130 ? 8.453 -0.158 -5.715 1 97.56 130 ASP B O 1
ATOM 2463 N N . TYR B 1 131 ? 8.812 -2.311 -6.207 1 97.38 131 TYR B N 1
ATOM 2464 C CA . TYR B 1 131 ? 7.746 -2.336 -7.199 1 97.38 131 TYR B CA 1
ATOM 2465 C C . TYR B 1 131 ? 6.402 -2.641 -6.543 1 97.38 131 TYR B C 1
ATOM 2467 O O . TYR B 1 131 ? 6.348 -3.309 -5.508 1 97.38 131 TYR B O 1
ATOM 2475 N N . ALA B 1 132 ? 5.402 -2.109 -7.16 1 98.5 132 ALA B N 1
ATOM 2476 C CA . ALA B 1 132 ? 4.023 -2.443 -6.82 1 98.5 132 ALA B CA 1
ATOM 2477 C C . ALA B 1 132 ? 3.273 -2.986 -8.031 1 98.5 132 ALA B C 1
ATOM 2479 O O . ALA B 1 132 ? 3.566 -2.609 -9.172 1 98.5 132 ALA B O 1
ATOM 2480 N N . VAL B 1 133 ? 2.361 -3.854 -7.75 1 98.31 133 VAL B N 1
ATOM 2481 C CA . VAL B 1 133 ? 1.507 -4.48 -8.75 1 98.31 133 VAL B CA 1
ATOM 2482 C C . VAL B 1 133 ? 0.044 -4.145 -8.469 1 98.31 133 VAL B C 1
ATOM 2484 O O . VAL B 1 133 ? -0.45 -4.379 -7.363 1 98.31 133 VAL B O 1
ATOM 2487 N N . MET B 1 134 ? -0.644 -3.535 -9.414 1 98.62 134 MET B N 1
ATOM 2488 C CA . MET B 1 134 ? -2.09 -3.342 -9.352 1 98.62 134 MET B CA 1
ATOM 2489 C C . MET B 1 134 ? -2.816 -4.406 -10.172 1 98.62 134 MET B C 1
ATOM 2491 O O . MET B 1 134 ? -2.6 -4.52 -11.375 1 98.62 134 MET B O 1
ATOM 2495 N N . VAL B 1 135 ? -3.637 -5.148 -9.516 1 98.75 135 VAL B N 1
ATOM 2496 C CA . VAL B 1 135 ? -4.43 -6.203 -10.141 1 98.75 135 VAL B CA 1
ATOM 2497 C C . VAL B 1 135 ? -5.906 -5.812 -10.133 1 98.75 135 VAL B C 1
ATOM 2499 O O . VAL B 1 135 ? -6.566 -5.887 -9.094 1 98.75 135 VAL B O 1
ATOM 2502 N N . PRO B 1 136 ? -6.461 -5.461 -11.266 1 98.5 136 PRO B N 1
ATOM 2503 C CA . PRO B 1 136 ? -7.883 -5.109 -11.289 1 98.5 136 PRO B CA 1
ATOM 2504 C C . PRO B 1 136 ? -8.789 -6.305 -11.016 1 98.5 136 PRO B C 1
ATOM 2506 O O . PRO B 1 136 ? -8.461 -7.434 -11.391 1 98.5 136 PRO B O 1
ATOM 2509 N N . ALA B 1 137 ? -9.93 -5.98 -10.414 1 98.44 137 ALA B N 1
ATOM 2510 C CA . ALA B 1 137 ? -10.953 -7.012 -10.227 1 98.44 137 ALA B CA 1
ATOM 2511 C C . ALA B 1 137 ? -11.25 -7.734 -11.539 1 98.44 137 ALA B C 1
ATOM 2513 O O . ALA B 1 137 ? -11.359 -7.105 -12.586 1 98.44 137 ALA B O 1
ATOM 2514 N N . GLY B 1 138 ? -11.258 -9.07 -11.445 1 97.81 138 GLY B N 1
ATOM 2515 C CA . GLY B 1 138 ? -11.617 -9.891 -12.594 1 97.81 138 GLY B CA 1
ATOM 2516 C C . GLY B 1 138 ? -10.422 -10.328 -13.414 1 97.81 138 GLY B C 1
ATOM 2517 O O . GLY B 1 138 ? -10.562 -11.102 -14.367 1 97.81 138 GLY B O 1
ATOM 2518 N N . LYS B 1 139 ? -9.25 -9.93 -13.078 1 98.25 139 LYS B N 1
ATOM 2519 C CA . LYS B 1 139 ? -8.055 -10.32 -13.812 1 98.25 139 LYS B CA 1
ATOM 2520 C C . LYS B 1 139 ? -7.414 -11.562 -13.195 1 98.25 139 LYS B C 1
ATOM 2522 O O . LYS B 1 139 ? -7.254 -11.641 -11.977 1 98.25 139 LYS B O 1
ATOM 2527 N N . TRP B 1 140 ? -7.176 -12.539 -14.07 1 98.38 140 TRP B N 1
ATOM 2528 C CA . TRP B 1 140 ? -6.316 -13.641 -13.633 1 98.38 140 TRP B CA 1
ATOM 2529 C C . TRP B 1 140 ? -4.898 -13.141 -13.359 1 98.38 140 TRP B C 1
ATOM 2531 O O . TRP B 1 140 ? -4.359 -12.336 -14.117 1 98.38 140 TRP B O 1
ATOM 2541 N N . HIS B 1 141 ? -4.293 -13.617 -12.273 1 98.75 141 HIS B N 1
ATOM 2542 C CA . HIS B 1 141 ? -2.963 -13.117 -11.953 1 98.75 141 HIS B CA 1
ATOM 2543 C C . HIS B 1 141 ? -2.168 -14.133 -11.141 1 98.75 141 HIS B C 1
ATOM 2545 O O . HIS B 1 141 ? -2.75 -15 -10.484 1 98.75 141 HIS B O 1
ATOM 2551 N N . ASN B 1 142 ? -0.871 -14.07 -11.266 1 98.62 142 ASN B N 1
ATOM 2552 C CA . ASN B 1 142 ? 0.108 -14.852 -10.523 1 98.62 142 ASN B CA 1
ATOM 2553 C C . ASN B 1 142 ? 1.438 -14.117 -10.391 1 98.62 142 ASN B C 1
ATOM 2555 O O . ASN B 1 142 ? 1.777 -13.289 -11.242 1 98.62 142 ASN B O 1
ATOM 2559 N N . ILE B 1 143 ? 2.082 -14.32 -9.297 1 98.56 143 ILE B N 1
ATOM 2560 C CA . ILE B 1 143 ? 3.469 -13.891 -9.141 1 98.56 143 ILE B CA 1
ATOM 256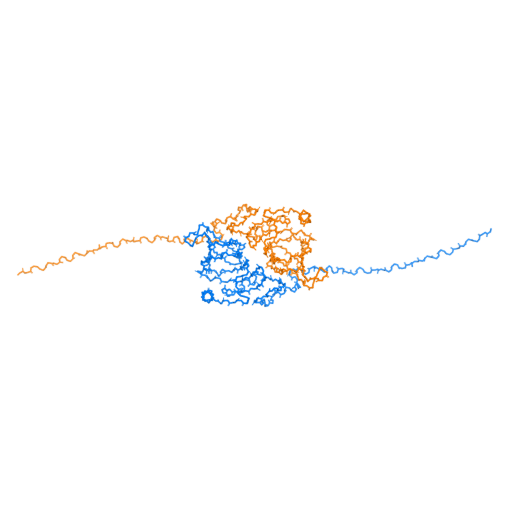1 C C . ILE B 1 143 ? 4.336 -15.094 -8.758 1 98.56 143 ILE B C 1
ATOM 2563 O O . ILE B 1 143 ? 4.043 -15.797 -7.793 1 98.56 143 ILE B O 1
ATOM 2567 N N . THR B 1 144 ? 5.332 -15.328 -9.5 1 98.5 144 THR B N 1
ATOM 2568 C CA . THR B 1 144 ? 6.285 -16.406 -9.266 1 98.5 144 THR B CA 1
ATOM 2569 C C . THR B 1 144 ? 7.613 -15.852 -8.758 1 98.5 144 THR B C 1
ATOM 2571 O O . THR B 1 144 ? 8.172 -14.922 -9.344 1 98.5 144 THR B O 1
ATOM 2574 N N . ASN B 1 145 ? 8.102 -16.422 -7.605 1 98.38 145 ASN B N 1
ATOM 2575 C CA . ASN B 1 145 ? 9.422 -16.062 -7.117 1 98.38 145 ASN B CA 1
ATOM 2576 C C . ASN B 1 145 ? 10.523 -16.609 -8.016 1 98.38 145 ASN B C 1
ATOM 2578 O O . ASN B 1 145 ? 10.766 -17.828 -8.039 1 98.38 145 ASN B O 1
ATOM 2582 N N . THR B 1 146 ? 11.188 -15.758 -8.68 1 97.44 146 THR B N 1
ATOM 2583 C CA . THR B 1 146 ? 12.227 -16.188 -9.617 1 97.44 146 THR B CA 1
ATOM 2584 C C . THR B 1 146 ? 13.617 -15.906 -9.047 1 97.44 146 THR B C 1
ATOM 2586 O O . THR B 1 146 ? 14.617 -16.031 -9.758 1 97.44 146 THR B O 1
ATOM 2589 N N . GLY B 1 147 ? 13.648 -15.398 -7.805 1 96.44 147 GLY B N 1
ATOM 2590 C CA . GLY B 1 147 ? 14.922 -15.062 -7.18 1 96.44 147 GLY B CA 1
ATOM 2591 C C . GLY B 1 147 ? 15.492 -16.188 -6.344 1 96.44 147 GLY B C 1
ATOM 2592 O O . GLY B 1 147 ? 14.961 -17.312 -6.348 1 96.44 147 GLY B O 1
ATOM 2593 N N . SER B 1 148 ? 16.641 -15.844 -5.637 1 97.06 148 SER B N 1
ATOM 2594 C CA . SER B 1 148 ? 17.344 -16.828 -4.82 1 97.06 148 SER B CA 1
ATOM 2595 C C . SER B 1 148 ? 17.062 -16.625 -3.336 1 97.06 148 SER B C 1
ATOM 2597 O O . SER B 1 148 ? 17.656 -17.281 -2.482 1 97.06 148 SER B O 1
ATOM 2599 N N . ILE B 1 149 ? 16.172 -15.695 -3.021 1 97.94 149 ILE B N 1
ATOM 2600 C CA . ILE B 1 149 ? 15.703 -15.453 -1.664 1 97.94 149 ILE B CA 1
ATOM 2601 C C . ILE B 1 149 ? 14.18 -15.414 -1.648 1 97.94 149 ILE B C 1
ATOM 2603 O O . ILE B 1 149 ? 13.547 -15.266 -2.695 1 97.94 149 ILE B O 1
ATOM 2607 N N . PRO B 1 150 ? 13.57 -15.609 -0.508 1 98.56 150 PRO B N 1
ATOM 2608 C CA . PRO B 1 150 ? 12.109 -15.516 -0.459 1 98.56 150 PRO B CA 1
ATOM 2609 C C . PRO B 1 150 ? 11.586 -14.18 -0.976 1 98.56 150 PRO B C 1
ATOM 2611 O O . PRO B 1 150 ? 12.203 -13.141 -0.743 1 98.56 150 PRO B O 1
ATOM 2614 N N . LEU B 1 151 ? 10.539 -14.266 -1.7 1 98.69 151 LEU B N 1
ATOM 2615 C CA . LEU B 1 151 ? 9.812 -13.078 -2.119 1 98.69 151 LEU B CA 1
ATOM 2616 C C . LEU B 1 151 ? 8.891 -12.586 -1.005 1 98.69 151 LEU B C 1
ATOM 2618 O O . LEU B 1 151 ? 7.965 -13.281 -0.6 1 98.69 151 LEU B O 1
ATOM 2622 N N . LYS B 1 152 ? 9.203 -11.375 -0.432 1 98.81 152 LYS B N 1
ATOM 2623 C CA . LYS B 1 152 ? 8.445 -10.766 0.658 1 98.81 152 LYS B CA 1
ATOM 2624 C C . LYS B 1 152 ? 7.551 -9.641 0.143 1 98.81 152 LYS B C 1
ATOM 2626 O O . LYS B 1 152 ? 8.039 -8.641 -0.388 1 98.81 152 LYS B O 1
ATOM 2631 N N . VAL B 1 153 ? 6.238 -9.891 0.332 1 98.94 153 VAL B N 1
ATOM 2632 C CA . VAL B 1 153 ? 5.301 -8.906 -0.194 1 98.94 153 VAL B CA 1
ATOM 2633 C C . VAL B 1 153 ? 4.23 -8.594 0.853 1 98.94 153 VAL B C 1
ATOM 2635 O O . VAL B 1 153 ? 3.961 -9.422 1.731 1 98.94 153 VAL B O 1
ATOM 2638 N N . TYR B 1 154 ? 3.664 -7.418 0.842 1 98.88 154 TYR B N 1
ATOM 2639 C CA . TYR B 1 154 ? 2.348 -7.23 1.44 1 98.88 154 TYR B CA 1
ATOM 2640 C C . TYR B 1 154 ? 1.296 -6.957 0.372 1 98.88 154 TYR B C 1
ATOM 2642 O O . TYR B 1 154 ? 1.611 -6.426 -0.695 1 98.88 154 TYR B O 1
ATOM 2650 N N . VAL B 1 155 ? 0.126 -7.375 0.644 1 98.94 155 VAL B N 1
ATOM 2651 C CA . VAL B 1 155 ? -0.996 -7.316 -0.288 1 98.94 155 VAL B CA 1
ATOM 2652 C C . VAL B 1 155 ? -2.16 -6.566 0.352 1 98.94 155 VAL B C 1
ATOM 2654 O O . VAL B 1 155 ? -2.471 -6.773 1.527 1 98.94 155 VAL B O 1
ATOM 2657 N N . ILE B 1 156 ? -2.723 -5.668 -0.401 1 98.94 156 ILE B N 1
ATOM 2658 C CA . ILE B 1 156 ? -3.953 -5 0.008 1 98.94 156 ILE B CA 1
ATOM 2659 C C . ILE B 1 156 ? -5.113 -5.473 -0.869 1 98.94 156 ILE B C 1
ATOM 2661 O O . ILE B 1 156 ? -5.051 -5.371 -2.096 1 98.94 156 ILE B O 1
ATOM 2665 N N . TYR B 1 157 ? -6.133 -6.004 -0.229 1 98.88 157 TYR B N 1
ATOM 2666 C CA . TYR B 1 157 ? -7.375 -6.418 -0.871 1 98.88 157 TYR B CA 1
ATOM 2667 C C . TYR B 1 157 ? -8.484 -5.402 -0.615 1 98.88 157 TYR B C 1
ATOM 2669 O O . TYR B 1 157 ? -8.727 -5.012 0.53 1 98.88 157 TYR B O 1
ATOM 2677 N N . ALA B 1 158 ? -9.109 -4.953 -1.602 1 98.81 158 ALA B N 1
ATOM 2678 C CA . ALA B 1 158 ? -10.289 -4.105 -1.438 1 98.81 158 ALA B CA 1
ATOM 2679 C C . ALA B 1 158 ? -11.453 -4.621 -2.271 1 98.81 158 ALA B C 1
ATOM 2681 O O . ALA B 1 158 ? -11.398 -4.613 -3.504 1 98.81 158 ALA B O 1
ATOM 2682 N N . PRO B 1 159 ? -12.523 -5.078 -1.651 1 98.56 159 PRO B N 1
ATOM 2683 C CA . PRO B 1 159 ? -12.758 -5.199 -0.211 1 98.56 159 PRO B CA 1
ATOM 2684 C C . PRO B 1 159 ? -11.969 -6.348 0.42 1 98.56 159 PRO B C 1
ATOM 2686 O O . PRO B 1 159 ? -11.211 -7.035 -0.272 1 98.56 159 PRO B O 1
ATOM 2689 N N . PRO B 1 160 ? -12.055 -6.492 1.783 1 98.62 160 PRO B N 1
ATOM 2690 C CA . PRO B 1 160 ? -11.328 -7.57 2.455 1 98.62 160 PRO B CA 1
ATOM 2691 C C . PRO B 1 160 ? -11.648 -8.945 1.874 1 98.62 160 PRO B C 1
ATOM 2693 O O . PRO B 1 160 ? -12.797 -9.219 1.518 1 98.62 160 PRO B O 1
ATOM 2696 N N . GLU B 1 161 ? -10.625 -9.789 1.849 1 97.62 161 GLU B N 1
ATOM 2697 C CA . GLU B 1 161 ? -10.75 -11.07 1.15 1 97.62 161 GLU B CA 1
ATOM 2698 C C . GLU B 1 161 ? -10.742 -12.234 2.133 1 97.62 161 GLU B C 1
ATOM 2700 O O . GLU B 1 161 ? -11.453 -13.227 1.934 1 97.62 161 GLU B O 1
ATOM 2705 N N . HIS B 1 162 ? -9.977 -12.219 3.182 1 97.75 162 HIS B N 1
ATOM 2706 C CA . HIS B 1 162 ? -9.773 -13.32 4.121 1 97.75 162 HIS B CA 1
ATOM 2707 C C . HIS B 1 162 ? -10.414 -13.016 5.469 1 97.75 162 HIS B C 1
ATOM 2709 O O . HIS B 1 162 ? -10.641 -11.844 5.805 1 97.75 162 HIS B O 1
ATOM 2715 N N . PRO B 1 163 ? -10.758 -14.062 6.262 1 97.38 163 PRO B N 1
ATOM 2716 C CA . PRO B 1 163 ? -11.266 -13.82 7.613 1 97.38 163 PRO B CA 1
ATOM 2717 C C . PRO B 1 163 ? -10.273 -13.062 8.492 1 97.38 163 PRO B C 1
ATOM 2719 O O . PRO B 1 163 ? -9.062 -13.211 8.336 1 97.38 163 PRO B O 1
ATOM 2722 N N . TYR 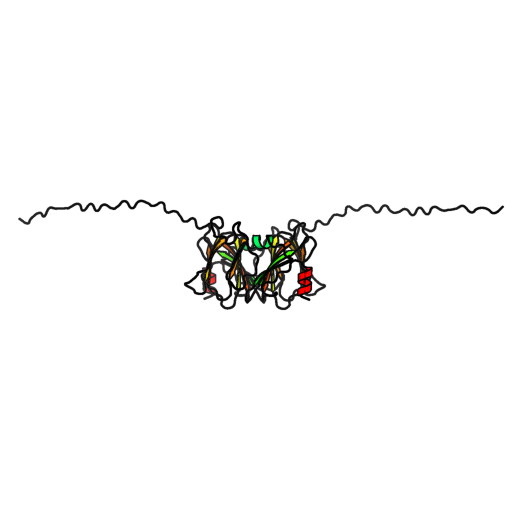B 1 164 ? -10.836 -12.25 9.391 1 97.94 164 TYR B N 1
ATOM 2723 C CA . TYR B 1 164 ? -10.031 -11.586 10.414 1 97.94 164 TYR B CA 1
ATOM 2724 C C . TYR B 1 164 ? -9.109 -12.578 11.117 1 97.94 164 TYR B C 1
ATOM 2726 O O . TYR B 1 164 ? -9.531 -13.68 11.477 1 97.94 164 TYR B O 1
ATOM 2734 N N . GLY B 1 165 ? -7.848 -12.234 11.227 1 97.94 165 GLY B N 1
ATOM 2735 C CA . GLY B 1 165 ? -6.914 -13.023 12.016 1 97.94 165 GLY B CA 1
ATOM 2736 C C . GLY B 1 165 ? -6.309 -14.18 11.234 1 97.94 165 GLY B C 1
ATOM 2737 O O . GLY B 1 165 ? -5.609 -15.016 11.805 1 97.94 165 GLY B O 1
ATOM 2738 N N . THR B 1 166 ? -6.488 -14.297 9.977 1 98.06 166 THR B N 1
ATOM 2739 C CA . THR B 1 166 ? -5.988 -15.391 9.148 1 98.06 166 THR B CA 1
ATOM 2740 C C . THR B 1 166 ? -4.465 -15.484 9.234 1 98.06 166 THR B C 1
ATOM 2742 O O . THR B 1 166 ? -3.77 -14.469 9.117 1 98.06 166 THR B O 1
ATOM 2745 N N . VAL B 1 167 ? -3.941 -16.625 9.539 1 98.06 167 VAL B N 1
ATOM 2746 C CA . VAL B 1 167 ? -2.529 -16.984 9.453 1 98.06 167 VAL B CA 1
ATOM 2747 C C . VAL B 1 167 ? -2.383 -18.344 8.773 1 98.06 167 VAL B C 1
ATOM 2749 O O . VAL B 1 167 ? -2.912 -19.344 9.266 1 98.06 167 VAL B O 1
ATOM 2752 N N . HIS B 1 168 ? -1.793 -18.359 7.637 1 98 168 HIS B N 1
ATOM 2753 C CA . HIS B 1 168 ? -1.417 -19.594 6.953 1 98 168 HIS B CA 1
ATOM 2754 C C . HIS B 1 168 ? 0.096 -19.781 6.941 1 98 168 HIS B C 1
ATOM 2756 O O . HIS B 1 168 ? 0.81 -19.062 6.242 1 98 168 HIS B O 1
ATOM 2762 N N . GLY B 1 169 ? 0.612 -20.766 7.57 1 97.19 169 GLY B N 1
ATOM 2763 C CA . GLY B 1 169 ? 2.043 -21.016 7.664 1 97.19 169 GLY B CA 1
ATOM 2764 C C . GLY B 1 169 ? 2.67 -21.406 6.336 1 97.19 169 GLY B C 1
ATOM 2765 O O . GLY B 1 169 ? 3.809 -21.031 6.051 1 97.19 169 GLY B O 1
ATOM 2766 N N . THR B 1 170 ? 1.859 -22.172 5.59 1 96.44 170 THR B N 1
ATOM 2767 C CA . THR B 1 170 ? 2.35 -22.625 4.297 1 96.44 170 THR B CA 1
ATOM 2768 C C . THR B 1 170 ? 1.297 -22.406 3.213 1 96.44 170 THR B C 1
ATOM 2770 O O . THR B 1 170 ? 0.117 -22.219 3.514 1 96.44 170 THR B O 1
ATOM 2773 N N . LYS B 1 171 ? 1.757 -22.406 1.984 1 95.19 171 LYS B N 1
ATOM 2774 C CA . LYS B 1 171 ? 0.851 -22.328 0.843 1 95.19 171 LYS B CA 1
ATOM 2775 C C . LYS B 1 171 ? -0.177 -23.453 0.866 1 95.19 171 LYS B C 1
ATOM 2777 O O . LYS B 1 171 ? -1.355 -23.234 0.58 1 95.19 171 LYS B O 1
ATOM 2782 N N . ALA B 1 172 ? 0.256 -24.656 1.156 1 94.56 172 ALA B N 1
ATOM 2783 C CA . ALA B 1 172 ? -0.625 -25.812 1.2 1 94.56 172 ALA B CA 1
ATOM 2784 C C . ALA B 1 172 ? -1.78 -25.594 2.172 1 94.56 172 ALA B C 1
ATOM 2786 O O . ALA B 1 172 ? -2.928 -25.922 1.872 1 94.56 172 ALA B O 1
ATOM 2787 N N . ILE B 1 173 ? -1.514 -25.062 3.33 1 93.94 173 ILE B N 1
ATOM 2788 C CA . ILE B 1 173 ? -2.537 -24.766 4.328 1 93.94 173 ILE B CA 1
ATOM 2789 C C . ILE B 1 173 ? -3.514 -23.734 3.777 1 93.94 173 ILE B C 1
ATOM 2791 O O . ILE B 1 173 ? -4.73 -23.859 3.936 1 93.94 173 ILE B O 1
ATOM 2795 N N . ALA B 1 174 ? -3.029 -22.688 3.09 1 93.69 174 ALA B N 1
ATOM 2796 C CA . ALA B 1 174 ? -3.861 -21.656 2.49 1 93.69 174 ALA B CA 1
ATOM 2797 C C . ALA B 1 174 ? -4.797 -22.25 1.438 1 93.69 174 ALA B C 1
ATOM 2799 O O . ALA B 1 174 ? -5.996 -21.953 1.429 1 93.69 174 ALA B O 1
ATOM 2800 N N . MET B 1 175 ? -4.27 -23.047 0.591 1 91.12 175 MET B N 1
ATOM 2801 C CA . MET B 1 175 ? -5.055 -23.625 -0.488 1 91.12 175 MET B CA 1
ATOM 2802 C C . MET B 1 175 ? -6.152 -24.531 0.069 1 91.12 175 MET B C 1
ATOM 2804 O O . MET B 1 175 ? -7.254 -24.594 -0.479 1 91.12 175 MET B O 1
ATOM 2808 N N . SER B 1 176 ? -5.844 -25.234 1.088 1 90.12 176 SER B N 1
ATOM 2809 C CA . SER B 1 176 ? -6.812 -26.141 1.694 1 90.12 176 SER B CA 1
ATOM 2810 C C . SER B 1 176 ? -7.934 -25.359 2.387 1 90.12 176 SER B C 1
ATOM 2812 O O . SER B 1 176 ? -9.062 -25.844 2.48 1 90.12 176 SER B O 1
ATOM 2814 N N . SER B 1 177 ? -7.602 -24.203 2.863 1 87.06 177 SER B N 1
ATOM 2815 C CA . SER B 1 177 ? -8.586 -23.375 3.568 1 87.06 177 SER B CA 1
ATOM 2816 C C . SER B 1 177 ? -9.523 -22.672 2.59 1 87.06 177 SER B C 1
ATOM 2818 O O . SER B 1 177 ? -10.625 -22.266 2.965 1 87.06 177 SER B O 1
ATOM 2820 N N . GLU B 1 178 ? -9.07 -22.391 1.396 1 80.38 178 GLU B N 1
ATOM 2821 C CA . GLU B 1 178 ? -9.828 -21.609 0.424 1 80.38 178 GLU B CA 1
ATOM 2822 C C . GLU B 1 178 ? -10.609 -22.516 -0.524 1 80.38 178 GLU B C 1
ATOM 2824 O O . GLU B 1 178 ? -11.414 -22.031 -1.326 1 80.38 178 GLU B O 1
ATOM 2829 N N . SER B 1 179 ? -10.367 -23.859 -0.465 1 62.06 179 SER B N 1
ATOM 2830 C CA . SER B 1 179 ? -11.109 -24.844 -1.237 1 62.06 179 SER B CA 1
ATOM 2831 C C . SER B 1 179 ? -12.43 -25.203 -0.558 1 62.06 179 SER B C 1
ATOM 2833 O O . SER B 1 179 ? -12.531 -25.172 0.67 1 62.06 179 SER B O 1
#

pLDDT: mean 81.24, std 28.5, range [21.27, 98.94]

Nearest PDB structures (foldseek):
  2oa2-assembly1_A-2  TM=1.001E+00  e=1.460E-21  Halalkalibacterium halodurans
  6orm-assembly1_A  TM=7.788E-01  e=7.213E-05  Thevetia peruviana
  6xwv-assembly1_C  TM=8.431E-01  e=1.986E-04  Drosophila melanogaster
  6o2k-assembly1_B  TM=8.459E-01  e=3.487E-04  Drosophila melanogaster
  6xwu-assembly1_A-2  TM=6.873E-01  e=1.070E-04  Drosophila melanogaster

Sequence (358 aa):
MYPKLSNRNQWHNPVPNIRNNNGQVLTPPYCHGNVNLSHPGGNIELRDYGQQPLVINIDQATKYNQNYRTALWTGKHFQVTLMSIRVGEDIGLEVHPTTDQFIRIEEGQGLVQMGDEKDKLNFQTMACEDYAVMVPAGKWHNITNTGSIPLKVYVIYAPPEHPYGTVHGTKAIAMSSESMYPKLSNRNQWHNPVPNIRNNNGQVLTPPYCHGNVNLSHPGGNIELRDYGQQPLVINIDQATKYNQNYRTALWTGKHFQVTLMSIRVGEDIGLEVHPTTDQFIRIEEGQGLVQMGDEKDKLNFQTMACEDYAVMVPAGKWHNITNTGSIPLKVYVIYAPPEHPYGTVHGTKAIAMSSES

Radius of gyration: 29.99 Å; Cα contacts (8 Å, |Δi|>4): 861; chains: 2; bounding box: 46×162×88 Å

Secondary structure (DSSP, 8-state):
------------------------------TTSS---SSSSS----S--TTS-EEEEHHHHHHH--SSEEEEEE-SS-EEEEEEEPTT-B---B--TT-EEEEEEEESEEEEEEESBTTB--EEEEEETTEEEEE-TT-EEEEEE-SSS-EEEEEEEES--S-TT-EESSHHHHHHHH-/------------------------------TTS----SSSSS----S--TTS-EEEEHHHHHHH--SSEEEEEE-SS-EEEEEEEPTT-B---B--TT-EEEEEEEESEEEEEEESBTTB--EEEEEETTEEEEE-TT-EEEEEE-SSS-EEEEEEEES--S-TT-EESSHHHHHHHH-